Protein AF-0000000084552335 (afdb_homodimer)

Foldseek 3Di:
DDEWEKEFEFAADPVRWTKKFFFDQPDPPPHRAIAGFMTTDDDPDDSVRRRQVRCCQFFVWGWDPKDWQDWDWDDDPHTYIYTYIYTYTDDGGDGDNRTDDMDTHDPVCLVVGGHPDCRSVSSVSVVVVVVVVVVVVVVVVVVVVVVVVVVVVVPDPPVD/DDEWEKEFEFAADPVRWTKKFFFDQPDPPPHRAIAGFMTTDDDPDDSVRRRQVRCCQFFVWGWDPKDWQDWDFDDDPHTYIYTYIYTYTDDGGDGDNRTDDMDTHDPVCLVVGGHPDCRSVSSVSVVVVVVVVVVVVVVVVVVVVVVVVVVVVVPDPPVD

Sequence (320 aa):
METIIGCSVIIYDNDKKVLISKRSKTKSKFPLFWETVGGTLENEESPEECIRREVKEELNCSIDDLKLLKVYVINSDNRYVLIVYTGKLIGEVEANEEIEQIKWVTRSEIDKYNFMGNCKEKIIDFYNEEAEKRIEEFRDKQNIKRYKARNCRKLSPNQFMETIIGCSVIIYDNDKKVLISKRSKTKSKFPLFWETVGGTLENEESPEECIRREVKEELNCSIDDLKLLKVYVINSDNRYVLIVYTGKLIGEVEANEEIEQIKWVTRSEIDKYNFMGNCKEKIIDFYNEEAEKRIEEFRDKQNIKRYKARNCRKLSPNQF

Secondary structure (DSSP, 8-state):
-PEEEEEEEEEB-TT--EEEEEEPTT-SSSTT-EE-EEEE--TT--HHHHHHHHHHHHHS-EEEEEEEEEEEEEESSSEEEEEEEEEEEES-----TTEEEEEEE-GGGGGGS-B-TTHHHHHHHHHHHHHHHHHHHHHHHHHHHHHHHHHHHS--GGG-/-PEEEEEEEEEB-TT--EEEEEEPTT-SSSTT-EE-EEEE--TT--HHHHHHHHHHHHHS-EEEEEEEEEEEEEESSSEEEEEEEEEEEES-----TTEEEEEEE-GGGGGGS-B-TTHHHHHHHHHHHHHHHHHHHHHHHHHHHHHHHHHHHT--GGG-

Structure (mmCIF, N/CA/C/O backbone):
data_AF-0000000084552335-model_v1
#
loop_
_entity.id
_entity.type
_entity.pdbx_description
1 polymer 'NUDIX domain protein'
#
loop_
_atom_site.group_PDB
_atom_site.id
_atom_site.type_symbol
_atom_site.label_atom_id
_atom_site.label_alt_id
_atom_site.label_comp_id
_atom_site.label_asym_id
_atom_site.label_entity_id
_atom_site.label_seq_id
_atom_site.pdbx_PDB_ins_code
_atom_site.Cartn_x
_atom_site.Cartn_y
_atom_site.Cartn_z
_atom_site.occupancy
_atom_site.B_iso_or_equiv
_atom_site.auth_seq_id
_atom_site.auth_comp_id
_atom_site.auth_asym_id
_atom_site.auth_atom_id
_atom_site.pdbx_PDB_model_num
ATOM 1 N N . MET A 1 1 ? -24.328 -3.338 6.062 1 60.47 1 MET A N 1
ATOM 2 C CA . MET A 1 1 ? -23.453 -2.354 6.691 1 60.47 1 MET A CA 1
ATOM 3 C C . MET A 1 1 ? -22.594 -1.638 5.648 1 60.47 1 MET A C 1
ATOM 5 O O . MET A 1 1 ? -22.172 -2.248 4.668 1 60.47 1 MET A O 1
ATOM 9 N N . GLU A 1 2 ? -22.734 -0.283 5.629 1 79 2 GLU A N 1
ATOM 10 C CA . GLU A 1 2 ? -22.047 0.513 4.625 1 79 2 GLU A CA 1
ATOM 11 C C . GLU A 1 2 ? -20.547 0.558 4.902 1 79 2 GLU A C 1
ATOM 13 O O . GLU A 1 2 ? -20.125 0.578 6.059 1 79 2 GLU A O 1
ATOM 18 N N . THR A 1 3 ? -19.625 0.271 3.926 1 87.75 3 THR A N 1
ATOM 19 C CA . THR A 1 3 ? -18.188 0.368 4.07 1 87.75 3 THR A CA 1
ATOM 20 C C . THR A 1 3 ? -17.688 1.744 3.639 1 87.75 3 THR A C 1
ATOM 22 O O . THR A 1 3 ? -18 2.201 2.535 1 87.75 3 THR A O 1
ATOM 25 N N . ILE A 1 4 ? -17.047 2.449 4.582 1 90.75 4 ILE A N 1
ATOM 26 C CA . ILE A 1 4 ? -16.438 3.742 4.285 1 90.75 4 ILE A CA 1
ATOM 27 C C . ILE A 1 4 ? -14.977 3.545 3.865 1 90.75 4 ILE A C 1
ATOM 29 O O . ILE A 1 4 ? -14.234 2.801 4.512 1 90.75 4 ILE A O 1
ATOM 33 N N . ILE A 1 5 ? -14.656 4.141 2.773 1 94.19 5 ILE A N 1
ATOM 34 C CA . ILE A 1 5 ? -13.281 4.098 2.297 1 94.19 5 ILE A CA 1
ATOM 35 C C . ILE A 1 5 ? -12.625 5.465 2.479 1 94.19 5 ILE A C 1
ATOM 37 O O . ILE A 1 5 ? -13.094 6.461 1.92 1 94.19 5 ILE A O 1
ATOM 41 N N . GLY A 1 6 ? -11.562 5.5 3.309 1 95.75 6 GLY A N 1
ATOM 42 C CA . GLY A 1 6 ? -10.828 6.727 3.561 1 95.75 6 GLY A CA 1
ATOM 43 C C . GLY A 1 6 ? -9.391 6.668 3.088 1 95.75 6 GLY A C 1
ATOM 44 O O . GLY A 1 6 ? -8.844 5.582 2.879 1 95.75 6 GLY A O 1
ATOM 45 N N . CYS A 1 7 ? -8.82 7.793 2.863 1 97.56 7 CYS A N 1
ATOM 46 C CA . CYS A 1 7 ? -7.402 7.945 2.547 1 97.56 7 CYS A CA 1
ATOM 47 C C . CYS A 1 7 ? -6.723 8.898 3.521 1 97.56 7 CYS A C 1
ATOM 49 O O . CYS A 1 7 ? -7.352 9.844 4.012 1 97.56 7 CYS A O 1
ATOM 51 N N . SER A 1 8 ? -5.539 8.578 3.855 1 98 8 SER A N 1
ATOM 52 C CA . SER A 1 8 ? -4.711 9.414 4.719 1 98 8 SER A CA 1
ATOM 53 C C . SER A 1 8 ? -3.27 9.461 4.23 1 98 8 SER A C 1
ATOM 55 O O . SER A 1 8 ? -2.824 8.562 3.51 1 98 8 SER A O 1
ATOM 57 N N . VAL A 1 9 ? -2.602 10.5 4.562 1 98.69 9 VAL A N 1
ATOM 58 C CA . VAL A 1 9 ? -1.209 10.609 4.141 1 98.69 9 VAL A CA 1
ATOM 59 C C . VAL A 1 9 ? -0.349 11.078 5.309 1 98.69 9 VAL A C 1
ATOM 61 O O . VAL A 1 9 ? -0.724 12.008 6.035 1 98.69 9 VAL A O 1
ATOM 64 N N . ILE A 1 10 ? 0.658 10.375 5.574 1 98.81 10 ILE A N 1
ATOM 65 C CA . ILE A 1 10 ? 1.719 10.82 6.477 1 98.81 10 ILE A CA 1
ATOM 66 C C . ILE A 1 10 ? 2.709 11.695 5.711 1 98.81 10 ILE A C 1
ATOM 68 O O . ILE A 1 10 ? 3.488 11.203 4.898 1 98.81 10 ILE A O 1
ATOM 72 N N . ILE A 1 11 ? 2.676 12.93 5.945 1 98.75 11 ILE A N 1
ATOM 73 C CA . ILE A 1 11 ? 3.574 13.891 5.316 1 98.75 11 ILE A CA 1
ATOM 74 C C . ILE A 1 11 ? 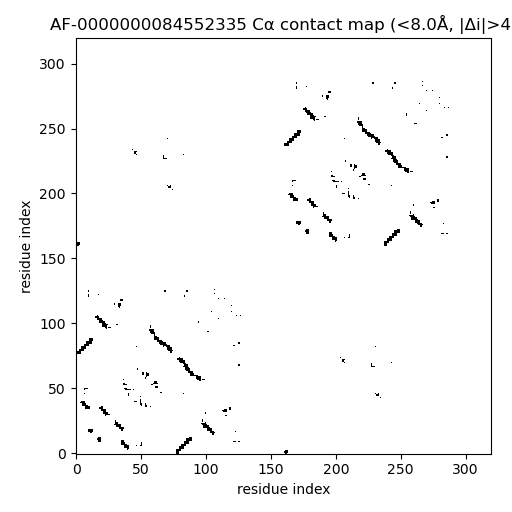4.832 14.055 6.168 1 98.75 11 ILE A C 1
ATOM 76 O O . ILE A 1 11 ? 4.742 14.344 7.367 1 98.75 11 ILE A O 1
ATOM 80 N N . TYR A 1 12 ? 5.945 13.859 5.578 1 98.38 12 TYR A N 1
ATOM 81 C CA . TYR A 1 12 ? 7.191 13.945 6.332 1 98.38 12 TYR A CA 1
ATOM 82 C C . TYR A 1 12 ? 8.195 14.852 5.629 1 98.38 12 TYR A C 1
ATOM 84 O O . TYR A 1 12 ? 8.109 15.062 4.414 1 98.38 12 TYR A O 1
ATOM 92 N N . ASP A 1 13 ? 9.078 15.422 6.398 1 97 13 ASP A N 1
ATOM 93 C CA . ASP A 1 13 ? 10.086 16.297 5.82 1 97 13 ASP A CA 1
ATOM 94 C C . ASP A 1 13 ? 11.438 15.602 5.734 1 97 13 ASP A C 1
ATOM 96 O O . ASP A 1 13 ? 11.531 14.383 5.926 1 97 13 ASP A O 1
ATOM 100 N N . ASN A 1 14 ? 12.461 16.328 5.355 1 94.06 14 ASN A N 1
ATOM 101 C CA . ASN A 1 14 ? 13.773 15.75 5.105 1 94.06 14 ASN A CA 1
ATOM 102 C C . ASN A 1 14 ? 14.398 15.195 6.383 1 94.06 14 ASN A C 1
ATOM 104 O O . ASN A 1 14 ? 15.242 14.305 6.328 1 94.06 14 ASN A O 1
ATOM 108 N N . ASP A 1 15 ? 13.992 15.703 7.555 1 95.44 15 ASP A N 1
ATOM 109 C CA . ASP A 1 15 ? 14.484 15.219 8.844 1 95.44 15 ASP A CA 1
ATOM 110 C C . ASP A 1 15 ? 13.578 14.117 9.391 1 95.44 15 ASP A C 1
ATOM 112 O O . ASP A 1 15 ? 13.711 13.727 10.555 1 95.44 15 ASP A O 1
ATOM 116 N N . LYS A 1 16 ? 12.625 13.688 8.633 1 96.69 16 LYS A N 1
ATOM 117 C CA . LYS A 1 16 ? 11.672 12.625 8.945 1 96.69 16 LYS A CA 1
ATOM 118 C C . LYS A 1 16 ? 10.703 13.062 10.047 1 96.69 16 LYS A C 1
ATOM 120 O O . LYS A 1 16 ? 10.125 12.227 10.734 1 96.69 16 LYS A O 1
ATOM 125 N N . LYS A 1 17 ? 10.609 14.352 10.258 1 98.38 17 LYS A N 1
ATOM 126 C CA . LYS A 1 17 ? 9.508 14.836 11.086 1 98.38 17 LYS A CA 1
ATOM 127 C C . LYS A 1 17 ? 8.172 14.695 10.352 1 98.38 17 LYS A C 1
ATOM 129 O O . LYS A 1 17 ? 8.102 14.859 9.133 1 98.38 17 LYS A O 1
ATOM 134 N N . VAL A 1 18 ? 7.16 14.453 11.094 1 98.75 18 VAL A N 1
ATOM 135 C CA . VAL A 1 18 ? 5.84 14.219 10.516 1 98.75 18 VAL A CA 1
ATOM 136 C C . VAL A 1 18 ? 4.945 15.43 10.773 1 98.75 18 VAL A C 1
ATOM 138 O O . VAL A 1 18 ? 4.949 15.984 11.875 1 98.75 18 VAL A O 1
ATOM 141 N N . LEU A 1 19 ? 4.215 15.82 9.742 1 98.69 19 LEU A N 1
ATOM 142 C CA . LEU A 1 19 ? 3.262 16.906 9.875 1 98.69 19 LEU A CA 1
ATOM 143 C C . LEU A 1 19 ? 1.965 16.422 10.516 1 98.69 19 LEU A C 1
ATOM 145 O O . LEU A 1 19 ? 1.341 15.484 10.023 1 98.69 19 LEU A O 1
ATOM 149 N N . ILE A 1 20 ? 1.577 17.031 11.617 1 98.62 20 ILE A N 1
ATOM 150 C CA . ILE A 1 20 ? 0.283 16.766 12.227 1 98.62 20 ILE A CA 1
ATOM 151 C C . ILE A 1 20 ? -0.551 18.031 12.273 1 98.62 20 ILE A C 1
ATOM 153 O O . ILE A 1 20 ? -0.004 19.141 12.289 1 98.62 20 ILE A O 1
ATOM 157 N N . SER A 1 21 ? -1.83 17.859 12.211 1 98.44 21 SER A N 1
ATOM 158 C CA . SER A 1 21 ? -2.752 19 12.242 1 98.44 21 SER A CA 1
ATOM 159 C C . SER A 1 21 ? -3.764 18.859 13.375 1 98.44 21 SER A C 1
ATOM 161 O O . SER A 1 21 ? -4.227 17.75 13.664 1 98.44 21 SER A O 1
ATOM 163 N N . LYS A 1 22 ? -4.035 19.938 13.992 1 98.38 22 LYS A N 1
ATOM 164 C CA . LYS A 1 22 ? -5.055 19.984 15.039 1 98.38 22 LYS A CA 1
ATOM 165 C C . LYS A 1 22 ? -6.418 20.359 14.461 1 98.38 22 LYS A C 1
ATOM 167 O O . LYS A 1 22 ? -6.559 21.359 13.773 1 98.38 22 LYS A O 1
ATOM 172 N N . ARG A 1 23 ? -7.406 19.516 14.742 1 97.88 23 ARG A N 1
ATOM 173 C CA . ARG A 1 23 ? -8.758 19.75 14.25 1 97.88 23 ARG A CA 1
ATOM 174 C C . ARG A 1 23 ? -9.328 21.047 14.82 1 97.88 23 ARG A C 1
ATOM 176 O O . ARG A 1 23 ? -9.133 21.344 16 1 97.88 23 ARG A O 1
ATOM 183 N N . SER A 1 24 ? -10.094 21.703 14.008 1 97.12 24 SER A N 1
ATOM 184 C CA . SER A 1 24 ? -10.711 22.953 14.43 1 97.12 24 SER A CA 1
ATOM 185 C C . SER A 1 24 ? -11.695 22.734 15.57 1 97.12 24 SER A C 1
ATOM 187 O O . SER A 1 24 ? -12.344 21.688 15.641 1 97.12 24 SER A O 1
ATOM 189 N N . LYS A 1 25 ? -11.883 23.75 16.391 1 95.31 25 LYS A N 1
ATOM 190 C CA . LYS A 1 25 ? -12.812 23.703 17.516 1 95.31 25 LYS A CA 1
ATOM 191 C C . LYS A 1 25 ? -14.25 23.578 17.047 1 95.31 25 LYS A C 1
ATOM 193 O O . LYS A 1 25 ? -15.133 23.172 17.812 1 95.31 25 LYS A O 1
ATOM 198 N N . THR A 1 26 ? -14.477 23.906 15.828 1 94.19 26 THR A N 1
ATOM 199 C CA . THR A 1 26 ? -15.836 23.922 15.289 1 94.19 26 THR A CA 1
ATOM 200 C C . THR A 1 26 ? -16.234 22.562 14.758 1 94.19 26 THR A C 1
ATOM 202 O O . THR A 1 26 ? -17.391 22.344 14.406 1 94.19 26 THR A O 1
ATOM 205 N N . LYS A 1 27 ? -15.328 21.609 14.672 1 93.5 27 LYS A N 1
ATOM 206 C CA . LYS A 1 27 ? -15.641 20.266 14.195 1 93.5 27 LYS A CA 1
ATOM 207 C C . LYS A 1 27 ? -16.594 19.562 15.148 1 93.5 27 LYS A C 1
ATOM 209 O O . LYS A 1 27 ? -16.469 19.672 16.359 1 93.5 27 LYS A O 1
ATOM 214 N N . SER A 1 28 ? -17.469 18.812 14.586 1 91.81 28 SER A N 1
ATOM 215 C CA . SER A 1 28 ? -18.453 18.109 15.391 1 91.81 28 SER A CA 1
ATOM 216 C C . SER A 1 28 ? -17.844 16.891 16.078 1 91.81 28 SER A C 1
ATOM 218 O O . SER A 1 28 ? -18.203 16.562 17.203 1 91.81 28 SER A O 1
ATOM 220 N N . LYS A 1 29 ? -16.953 16.328 15.367 1 90.12 29 LYS A N 1
ATOM 221 C CA . LYS A 1 29 ? -16.328 15.117 15.914 1 90.12 29 LYS A CA 1
ATOM 222 C C . LYS A 1 29 ? -14.883 15.367 16.312 1 90.12 29 LYS A C 1
ATOM 224 O O . LYS A 1 29 ? -14.086 15.852 15.492 1 90.12 29 LYS A O 1
ATOM 229 N N . PHE A 1 30 ? -14.539 15.102 17.531 1 94.38 30 PHE A N 1
ATOM 230 C CA . PHE A 1 30 ? -13.195 15.133 18.094 1 94.38 30 PHE A CA 1
ATOM 231 C C . PHE A 1 30 ? -12.547 16.5 17.875 1 94.38 30 PHE A C 1
ATOM 233 O O . PHE A 1 30 ? -11.438 16.594 17.344 1 94.38 30 PHE A O 1
ATOM 240 N N . PRO A 1 31 ? -13.18 17.547 18.344 1 95.94 31 PRO A N 1
ATOM 241 C CA . PRO A 1 31 ? -12.547 18.875 18.234 1 95.94 31 PRO A CA 1
ATOM 242 C C . PRO A 1 31 ? -11.227 18.953 19 1 95.94 31 PRO A C 1
ATOM 244 O O . PRO A 1 31 ? -11.102 18.375 20.094 1 95.94 31 PRO A O 1
ATOM 247 N N . LEU A 1 32 ? -10.258 19.547 18.359 1 97.56 32 LEU A N 1
ATOM 248 C CA . LEU A 1 32 ? -8.977 19.891 18.969 1 97.56 32 LEU A CA 1
ATOM 249 C C . LEU A 1 32 ? -8.094 18.656 19.141 1 97.56 32 LEU A C 1
ATOM 251 O O . LEU A 1 32 ? -7.051 18.719 19.781 1 97.56 32 LEU A O 1
ATOM 255 N N . PHE A 1 33 ? -8.477 17.562 18.625 1 98.19 33 PHE A N 1
ATOM 256 C CA . PHE A 1 33 ? -7.594 16.391 18.531 1 98.19 33 PHE A CA 1
ATOM 257 C C . PHE A 1 33 ? -6.656 16.531 17.328 1 98.19 33 PHE A C 1
ATOM 259 O O . PHE A 1 33 ? -6.961 17.25 16.375 1 98.19 33 PHE A O 1
ATOM 266 N N . TRP A 1 34 ? -5.547 15.844 17.438 1 98.5 34 TRP A N 1
ATOM 267 C CA . TRP A 1 34 ? -4.57 15.883 16.344 1 98.5 34 TRP A CA 1
ATOM 268 C C . TRP A 1 34 ? -4.801 14.734 15.367 1 98.5 34 TRP A C 1
ATOM 270 O O . TRP A 1 34 ? -5.293 13.672 15.758 1 98.5 34 TRP A O 1
ATOM 280 N N . GLU A 1 35 ? -4.469 14.977 14.117 1 98.25 35 GLU A N 1
ATOM 281 C CA . GLU A 1 35 ? -4.609 13.969 13.07 1 98.25 35 GLU A CA 1
ATOM 282 C C . GLU A 1 35 ? -3.631 14.227 11.93 1 98.25 35 GLU A C 1
ATOM 284 O O . GLU A 1 35 ? -2.828 15.164 11.992 1 98.25 35 GLU A O 1
ATOM 289 N N . THR A 1 36 ? -3.602 13.297 11.031 1 98.19 36 THR A N 1
ATOM 290 C CA . THR A 1 36 ? -2.92 13.516 9.758 1 98.19 36 THR A CA 1
ATOM 291 C C . THR A 1 36 ? -3.91 13.93 8.68 1 98.19 36 THR A C 1
ATOM 293 O O . THR A 1 36 ? -5.125 13.836 8.867 1 98.19 36 THR A O 1
ATOM 296 N N . VAL A 1 37 ? -3.375 14.391 7.605 1 97.75 37 VAL A N 1
ATOM 297 C CA . VAL A 1 37 ? -4.223 14.883 6.523 1 97.75 37 VAL A CA 1
ATOM 298 C C . VAL A 1 37 ? -4.895 13.703 5.824 1 97.75 37 VAL A C 1
ATOM 300 O O . VAL A 1 37 ? -4.266 12.664 5.594 1 97.75 37 VAL A O 1
ATOM 303 N N . GLY A 1 38 ? -6.121 13.836 5.48 1 97.25 38 GLY A N 1
ATOM 304 C CA . GLY A 1 38 ? -6.859 12.789 4.797 1 97.25 38 GLY A CA 1
ATOM 305 C C . GLY A 1 38 ? -8.352 13.055 4.723 1 97.25 38 GLY A C 1
ATOM 306 O O . GLY A 1 38 ? -8.805 14.156 5.043 1 97.25 38 GLY A O 1
ATOM 307 N N . GLY A 1 39 ? -9.109 12.109 4.242 1 96.38 39 GLY A N 1
ATOM 308 C CA . GLY A 1 39 ? -10.555 12.203 4.109 1 96.38 39 GLY A CA 1
ATOM 309 C C . GLY A 1 39 ? -11.172 10.992 3.434 1 96.38 39 GLY A C 1
ATOM 310 O O . GLY A 1 39 ? -10.5 9.977 3.232 1 96.38 39 GLY A O 1
ATOM 311 N N . THR A 1 40 ? -12.398 11.148 3.158 1 95.5 40 THR A N 1
ATOM 312 C CA . THR A 1 40 ? -13.148 10.062 2.533 1 95.5 40 THR A CA 1
ATOM 313 C C . THR A 1 40 ? -13.062 10.148 1.013 1 95.5 40 THR A C 1
ATOM 315 O O . THR A 1 40 ? -13.047 11.242 0.447 1 95.5 40 THR A O 1
ATOM 318 N N . LEU A 1 41 ? -12.945 8.93 0.394 1 94.62 41 LEU A N 1
ATOM 319 C CA . LEU A 1 41 ? -12.953 8.883 -1.064 1 94.62 41 LEU A CA 1
ATOM 320 C C . LEU A 1 41 ? -14.258 9.43 -1.619 1 94.62 41 LEU A C 1
ATOM 322 O O . LEU A 1 41 ? -15.336 9.117 -1.104 1 94.62 41 LEU A O 1
ATOM 326 N N . GLU A 1 42 ? -14.172 10.211 -2.656 1 91.12 42 GLU A N 1
ATOM 327 C CA . GLU A 1 42 ? -15.336 10.781 -3.324 1 91.12 42 GLU A CA 1
ATOM 328 C C . GLU A 1 42 ? -15.344 10.445 -4.812 1 91.12 42 GLU A C 1
ATOM 330 O O . GLU A 1 42 ? -14.281 10.289 -5.422 1 91.12 42 GLU A O 1
ATOM 335 N N . ASN A 1 43 ? -16.516 10.297 -5.242 1 85.69 43 ASN A N 1
ATOM 336 C CA . ASN A 1 43 ? -16.703 10.094 -6.676 1 85.69 43 ASN A CA 1
ATOM 337 C C . ASN A 1 43 ? -15.938 8.867 -7.172 1 85.69 43 ASN A C 1
ATOM 339 O O . ASN A 1 43 ? -15.945 7.82 -6.52 1 85.69 43 ASN A O 1
ATOM 343 N N . GLU A 1 44 ? -15.219 8.8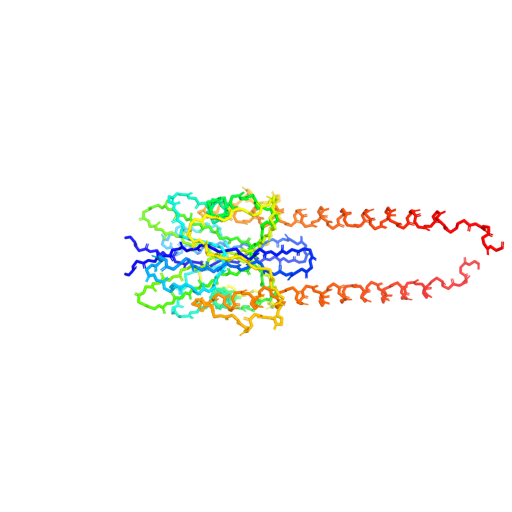12 -8.344 1 88 44 GLU A N 1
ATOM 344 C CA . GLU A 1 44 ? -14.461 7.715 -8.93 1 88 44 GLU A CA 1
ATOM 345 C C . GLU A 1 44 ? -12.953 7.984 -8.867 1 88 44 GLU A C 1
ATOM 347 O O . GLU A 1 44 ? -12.211 7.555 -9.75 1 88 44 GLU A O 1
ATOM 352 N N . GLU A 1 45 ? -12.602 8.672 -7.77 1 93.31 45 GLU A N 1
ATOM 353 C CA . GLU A 1 45 ? -11.18 9 -7.668 1 93.31 45 GLU A CA 1
ATOM 354 C C . GLU A 1 45 ? -10.375 7.816 -7.137 1 93.31 45 GLU A C 1
ATOM 356 O O . GLU A 1 45 ? -10.906 6.977 -6.41 1 93.31 45 GLU A O 1
ATOM 361 N N . SER A 1 46 ? -9.148 7.746 -7.551 1 94.5 46 SER A N 1
ATOM 362 C CA . SER A 1 46 ? -8.203 6.832 -6.93 1 94.5 46 SER A CA 1
ATOM 363 C C . SER A 1 46 ? -7.777 7.324 -5.551 1 94.5 46 SER A C 1
ATOM 365 O O . SER A 1 46 ? -7.984 8.492 -5.215 1 94.5 46 SER A O 1
ATOM 367 N N . PRO A 1 47 ? -7.273 6.441 -4.73 1 96.69 47 PRO A N 1
ATOM 368 C CA . PRO A 1 47 ? -6.758 6.887 -3.434 1 96.69 47 PRO A CA 1
ATOM 369 C C . PRO A 1 47 ? -5.746 8.023 -3.561 1 96.69 47 PRO A C 1
ATOM 371 O O . PRO A 1 47 ? -5.762 8.961 -2.76 1 96.69 47 PRO A O 1
ATOM 374 N N . GLU A 1 48 ? -4.902 7.945 -4.566 1 97.31 48 GLU A N 1
ATOM 375 C CA . GLU A 1 48 ? -3.9 8.984 -4.781 1 97.31 48 GLU A CA 1
ATOM 376 C C . GLU A 1 48 ? -4.555 10.32 -5.121 1 97.31 48 GLU A C 1
ATOM 378 O O . GLU A 1 48 ? -4.141 11.367 -4.621 1 97.31 48 GLU A O 1
ATOM 383 N N . GLU A 1 49 ? -5.508 10.281 -5.961 1 97.19 49 GLU A N 1
ATOM 384 C CA . GLU A 1 49 ? -6.238 11.492 -6.32 1 97.19 49 GLU A CA 1
ATOM 385 C C . GLU A 1 49 ? -6.926 12.102 -5.105 1 97.19 49 GLU A C 1
ATOM 387 O O . GLU A 1 49 ? -6.953 13.328 -4.945 1 97.19 49 GLU A O 1
ATOM 392 N N . CYS A 1 50 ? -7.488 11.242 -4.293 1 97.75 50 CYS A N 1
ATOM 393 C CA . CYS A 1 50 ? -8.133 11.68 -3.061 1 97.75 50 CYS A CA 1
ATOM 394 C C . CYS A 1 50 ? -7.145 12.422 -2.166 1 97.75 50 CYS A C 1
ATOM 396 O O . CYS A 1 50 ? -7.445 13.516 -1.678 1 97.75 50 CYS A O 1
ATOM 398 N N . ILE A 1 51 ? -5.984 11.883 -2.018 1 98.19 51 ILE A N 1
ATOM 399 C CA . ILE A 1 51 ? -4.961 12.477 -1.166 1 98.19 51 ILE A CA 1
ATOM 400 C C . ILE A 1 51 ? -4.551 13.836 -1.725 1 98.19 51 ILE A C 1
ATOM 402 O O . ILE A 1 51 ? -4.457 14.82 -0.982 1 98.19 51 ILE A O 1
ATOM 406 N N . ARG A 1 52 ? -4.305 13.852 -3.008 1 98.25 52 ARG A N 1
ATOM 407 C CA . ARG A 1 52 ? -3.906 15.109 -3.633 1 98.25 52 ARG A CA 1
ATOM 408 C C . ARG A 1 52 ? -4.98 16.172 -3.451 1 98.25 52 ARG A C 1
ATOM 410 O O . ARG A 1 52 ? -4.672 17.344 -3.199 1 98.25 52 ARG A O 1
ATOM 417 N N . ARG A 1 53 ? -6.191 15.789 -3.578 1 98.06 53 ARG A N 1
ATOM 418 C CA . ARG A 1 53 ? -7.297 16.719 -3.375 1 98.06 53 ARG A CA 1
ATOM 419 C C . ARG A 1 53 ? -7.348 17.203 -1.931 1 98.06 53 ARG A C 1
ATOM 421 O O . ARG A 1 53 ? -7.449 18.406 -1.677 1 98.06 53 ARG A O 1
ATOM 428 N N . GLU A 1 54 ? -7.277 16.281 -1.001 1 98.19 54 GLU A N 1
ATOM 429 C CA . GLU A 1 54 ? -7.371 16.625 0.417 1 98.19 54 GLU A CA 1
ATOM 430 C C . GLU A 1 54 ? -6.215 17.516 0.852 1 98.19 54 GLU A C 1
ATOM 432 O O . GLU A 1 54 ? -6.395 18.422 1.672 1 98.19 54 GLU A O 1
ATOM 437 N N . VAL A 1 55 ? -5.055 17.297 0.356 1 98.44 55 VAL A N 1
ATOM 438 C CA . VAL A 1 55 ? -3.893 18.125 0.681 1 98.44 55 VAL A CA 1
ATOM 439 C C . VAL A 1 55 ? -4.086 19.531 0.138 1 98.44 55 VAL A C 1
ATOM 441 O O . VAL A 1 55 ? -3.781 20.516 0.82 1 98.44 55 VAL A O 1
ATOM 444 N N . LYS A 1 56 ? -4.551 19.562 -1.077 1 98.25 56 LYS A N 1
ATOM 445 C CA . LYS A 1 56 ? -4.84 20.875 -1.659 1 98.25 56 LYS A CA 1
ATOM 446 C C . LYS A 1 56 ? -5.914 21.609 -0.858 1 98.25 56 LYS A C 1
ATOM 448 O O . LYS A 1 56 ? -5.766 22.781 -0.542 1 98.25 56 LYS A O 1
ATOM 453 N N . GLU A 1 57 ? -6.945 20.953 -0.532 1 97.94 57 GLU A N 1
ATOM 454 C CA . GLU A 1 57 ? -8.07 21.562 0.171 1 97.94 57 GLU A CA 1
ATOM 455 C C . GLU A 1 57 ? -7.676 21.984 1.58 1 97.94 57 GLU A C 1
ATOM 457 O O . GLU A 1 57 ? -7.992 23.094 2.006 1 97.94 57 GLU A O 1
ATOM 462 N N . GLU A 1 58 ? -7 21.141 2.303 1 98.06 58 GLU A N 1
ATOM 463 C CA . GLU A 1 58 ? -6.75 21.375 3.723 1 98.06 58 GLU A CA 1
ATOM 464 C C . GLU A 1 58 ? -5.504 22.219 3.932 1 98.06 58 GLU A C 1
ATOM 466 O O . GLU A 1 58 ? -5.422 23 4.891 1 98.06 58 GLU A O 1
ATOM 471 N N . LEU A 1 59 ? -4.492 22.109 3.039 1 98.25 59 LEU A N 1
ATOM 472 C CA . LEU A 1 59 ? -3.193 22.734 3.279 1 98.25 59 LEU A CA 1
ATOM 473 C C . LEU A 1 59 ? -2.844 23.703 2.16 1 98.25 59 LEU A C 1
ATOM 475 O O . LEU A 1 59 ? -1.867 24.453 2.264 1 98.25 59 LEU A O 1
ATOM 479 N N . ASN A 1 60 ? -3.533 23.672 1.092 1 98 60 ASN A N 1
ATOM 480 C CA . ASN A 1 60 ? -3.24 24.484 -0.081 1 98 60 ASN A CA 1
ATOM 481 C C . ASN A 1 60 ? -1.843 24.203 -0.625 1 98 60 ASN A C 1
ATOM 483 O O . ASN A 1 60 ? -1.099 25.125 -0.95 1 98 60 ASN A O 1
ATOM 487 N N . CYS A 1 61 ? -1.47 22.969 -0.656 1 98.06 61 CYS A N 1
ATOM 488 C CA . CYS A 1 61 ? -0.183 22.484 -1.152 1 98.06 61 CYS A CA 1
ATOM 489 C C . CYS A 1 61 ? -0.367 21.344 -2.146 1 98.06 61 CYS A C 1
ATOM 491 O O . CYS A 1 61 ? -1.459 20.797 -2.26 1 98.06 61 CYS A O 1
ATOM 493 N N . SER A 1 62 ? 0.706 21.156 -2.885 1 97.88 62 SER A N 1
ATOM 494 C CA . SER A 1 62 ? 0.814 19.922 -3.652 1 97.88 62 SER A CA 1
ATOM 495 C C . SER A 1 62 ? 1.65 18.875 -2.912 1 97.88 62 SER A C 1
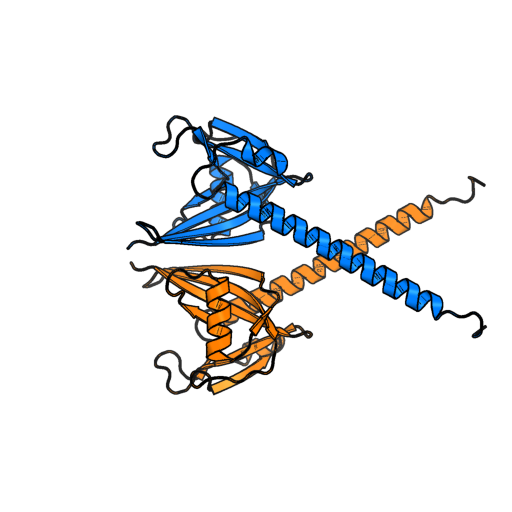ATOM 497 O O . SER A 1 62 ? 2.357 19.203 -1.957 1 97.88 62 SER A O 1
ATOM 499 N N . ILE A 1 63 ? 1.474 17.641 -3.324 1 97.75 63 ILE A N 1
ATOM 500 C CA . ILE A 1 63 ? 2.197 16.562 -2.656 1 97.75 63 ILE A CA 1
ATOM 501 C C . ILE A 1 63 ? 2.904 15.695 -3.695 1 97.75 63 ILE A C 1
ATOM 503 O O . ILE A 1 63 ? 2.35 15.414 -4.762 1 97.75 63 ILE A O 1
ATOM 507 N N . ASP A 1 64 ? 4.16 15.32 -3.391 1 95.56 64 ASP A N 1
ATOM 508 C CA . ASP A 1 64 ? 4.965 14.461 -4.246 1 95.56 64 ASP A CA 1
ATOM 509 C C . ASP A 1 64 ? 5.457 13.234 -3.479 1 95.56 64 ASP A C 1
ATOM 511 O O . ASP A 1 64 ? 5.168 13.078 -2.289 1 95.56 64 ASP A O 1
ATOM 515 N N . ASP A 1 65 ? 6.055 12.258 -4.242 1 94.12 65 ASP A N 1
ATOM 516 C CA . ASP A 1 65 ? 6.668 11.062 -3.668 1 94.12 65 ASP A CA 1
ATOM 517 C C . ASP A 1 65 ? 5.645 10.25 -2.881 1 94.12 65 ASP A C 1
ATOM 519 O O . ASP A 1 65 ? 5.906 9.844 -1.748 1 94.12 65 ASP A O 1
ATOM 523 N N . LEU A 1 66 ? 4.469 10.141 -3.451 1 96.5 66 LEU A N 1
ATOM 524 C CA . LEU A 1 66 ? 3.426 9.352 -2.803 1 96.5 66 LEU A CA 1
ATOM 525 C C . LEU A 1 66 ? 3.773 7.871 -2.824 1 96.5 66 LEU A C 1
ATOM 527 O O . LEU A 1 66 ? 4.059 7.309 -3.885 1 96.5 66 LEU A O 1
ATOM 531 N N . LYS A 1 67 ? 3.768 7.285 -1.635 1 96.12 67 LYS A N 1
ATOM 532 C CA . LYS A 1 67 ? 4.012 5.852 -1.515 1 96.12 67 LYS A CA 1
ATOM 533 C C . LYS A 1 67 ? 2.996 5.195 -0.586 1 96.12 67 LYS A C 1
ATOM 535 O O . LYS A 1 67 ? 2.686 5.727 0.481 1 96.12 67 LYS A O 1
ATOM 540 N N . LEU A 1 68 ? 2.5 4.109 -1.023 1 97.5 68 LEU A N 1
ATOM 541 C CA . LEU A 1 68 ? 1.553 3.359 -0.207 1 97.5 68 LEU A CA 1
ATOM 542 C C . LEU A 1 68 ? 2.242 2.754 1.011 1 97.5 68 LEU A C 1
ATOM 544 O O . LEU A 1 68 ? 3.295 2.121 0.884 1 97.5 68 LEU A O 1
ATOM 548 N N . LEU A 1 69 ? 1.673 2.992 2.184 1 97.38 69 LEU A N 1
ATOM 549 C CA . LEU A 1 69 ? 2.291 2.547 3.428 1 97.38 69 LEU A CA 1
ATOM 550 C C . LEU A 1 69 ? 1.569 1.325 3.984 1 97.38 69 LEU A C 1
ATOM 552 O O . LEU A 1 69 ? 2.197 0.302 4.266 1 97.38 69 LEU A O 1
ATOM 556 N N . LYS A 1 70 ? 0.292 1.478 4.129 1 97 70 LYS A N 1
ATOM 557 C CA . LYS A 1 70 ? -0.474 0.461 4.848 1 97 70 LYS A CA 1
ATOM 558 C C . LYS A 1 70 ? -1.97 0.609 4.578 1 97 70 LYS A C 1
ATOM 560 O O . LYS A 1 70 ? -2.443 1.701 4.258 1 97 70 LYS A O 1
ATOM 565 N N . VAL A 1 71 ? -2.689 -0.483 4.645 1 97.44 71 VAL A N 1
ATOM 566 C CA . VAL A 1 71 ? -4.148 -0.466 4.633 1 97.44 71 VAL A CA 1
ATOM 567 C C . VAL A 1 71 ? -4.684 -1.038 5.945 1 97.44 71 VAL A C 1
ATOM 569 O O . VAL A 1 71 ? -4.293 -2.133 6.355 1 97.44 71 VAL A O 1
ATOM 572 N N . TYR A 1 72 ? -5.539 -0.26 6.578 1 95 72 TYR A N 1
ATOM 573 C CA . TYR A 1 72 ? -6.234 -0.716 7.773 1 95 72 TYR A CA 1
ATOM 574 C C . TYR A 1 72 ? -7.688 -1.055 7.465 1 95 72 TYR A C 1
ATOM 576 O O . TYR A 1 72 ? -8.391 -0.274 6.82 1 95 72 TYR A O 1
ATOM 584 N N . VAL A 1 73 ? -8.078 -2.209 7.824 1 93 73 VAL A N 1
ATOM 585 C CA . VAL A 1 73 ? -9.492 -2.58 7.785 1 93 73 VAL A CA 1
ATOM 586 C C . VAL A 1 73 ? -10.039 -2.684 9.203 1 93 73 VAL A C 1
ATOM 588 O O . VAL A 1 73 ? -9.641 -3.568 9.969 1 93 73 VAL A O 1
ATOM 591 N N . ILE A 1 74 ? -10.93 -1.768 9.516 1 86.19 74 ILE A N 1
ATOM 592 C CA . ILE A 1 74 ? -11.445 -1.652 10.875 1 86.19 74 ILE A CA 1
ATOM 593 C C . ILE A 1 74 ? -12.938 -1.982 10.891 1 86.19 74 ILE A C 1
ATOM 595 O O . ILE A 1 74 ? -13.719 -1.365 10.164 1 86.19 74 ILE A O 1
ATOM 599 N N . ASN A 1 75 ? -13.25 -3.037 11.672 1 81.75 75 ASN A N 1
ATOM 600 C CA . ASN A 1 75 ? -14.648 -3.416 11.812 1 81.75 75 ASN A CA 1
ATOM 601 C C . ASN A 1 75 ? -15.234 -2.924 13.133 1 81.75 75 ASN A C 1
ATOM 603 O O . ASN A 1 75 ? -14.711 -3.242 14.203 1 81.75 75 ASN A O 1
ATOM 607 N N . SER A 1 76 ? -16.062 -1.991 13.156 1 76.25 76 SER A N 1
ATOM 608 C CA . SER A 1 76 ? -16.844 -1.533 14.305 1 76.25 76 SER A CA 1
ATOM 609 C C . SER A 1 76 ? -18.328 -1.446 13.969 1 76.25 76 SER A C 1
ATOM 611 O O . SER A 1 76 ? -18.922 -2.414 13.484 1 76.25 76 SER A O 1
ATOM 613 N N . ASP A 1 77 ? -18.969 -0.348 14.227 1 71.5 77 ASP A N 1
ATOM 614 C CA . ASP A 1 77 ? -20.359 -0.164 13.805 1 71.5 77 ASP A CA 1
ATOM 615 C C . ASP A 1 77 ? -20.453 -0.14 12.281 1 71.5 77 ASP A C 1
ATOM 617 O O . ASP A 1 77 ? -21.375 -0.732 11.703 1 71.5 77 ASP A O 1
ATOM 621 N N . ASN A 1 78 ? -19.5 0.475 11.789 1 77.94 78 ASN A N 1
ATOM 622 C CA . ASN A 1 78 ? -19.297 0.472 10.344 1 77.94 78 ASN A CA 1
ATOM 623 C C . ASN A 1 78 ? -17.938 -0.115 9.969 1 77.94 78 ASN A C 1
ATOM 625 O O . ASN A 1 78 ? -17.031 -0.175 10.797 1 77.94 78 ASN A O 1
ATOM 629 N N . ARG A 1 79 ? -17.922 -0.677 8.812 1 85.88 79 ARG A N 1
ATOM 630 C CA . ARG A 1 79 ? -16.625 -1.112 8.297 1 85.88 79 ARG A CA 1
ATOM 631 C C . ARG A 1 79 ? -15.883 0.048 7.652 1 85.88 79 ARG A C 1
ATOM 633 O O . ARG A 1 79 ? -16.469 0.837 6.906 1 85.88 79 ARG A O 1
ATOM 640 N N . TYR A 1 80 ? -14.609 0.193 8.062 1 89.94 80 TYR A N 1
ATOM 641 C CA . TYR A 1 80 ? -13.766 1.266 7.551 1 89.94 80 TYR A CA 1
ATOM 642 C C . TYR A 1 80 ? -12.492 0.705 6.914 1 89.94 80 TYR A C 1
ATOM 644 O O . TYR A 1 80 ? -11.789 -0.099 7.527 1 89.94 80 TYR A O 1
ATOM 652 N N . VAL A 1 81 ? -12.305 1.057 5.652 1 94.69 81 VAL A N 1
ATOM 653 C CA . VAL A 1 81 ? -11.047 0.78 4.977 1 94.69 81 VAL A CA 1
ATOM 654 C C . VAL A 1 81 ? -10.219 2.062 4.875 1 94.69 81 VAL A C 1
ATOM 656 O O . VAL A 1 81 ? -10.602 2.994 4.16 1 94.69 81 VAL A O 1
ATOM 659 N N . LEU A 1 82 ? -9.109 2.092 5.57 1 96.5 82 LEU A N 1
ATOM 660 C CA . LEU A 1 82 ? -8.25 3.268 5.555 1 96.5 82 LEU A CA 1
ATOM 661 C C . LEU A 1 82 ? -6.965 2.99 4.777 1 96.5 82 LEU A C 1
ATOM 663 O O . LEU A 1 82 ? -6.172 2.127 5.168 1 96.5 82 LEU A O 1
ATOM 667 N N . ILE A 1 83 ? -6.801 3.699 3.689 1 98 83 ILE A N 1
ATOM 668 C CA . ILE A 1 83 ? -5.625 3.584 2.834 1 98 83 ILE A CA 1
ATOM 669 C C . ILE A 1 83 ? -4.625 4.684 3.178 1 98 83 ILE A C 1
ATOM 671 O O . ILE A 1 83 ? -4.898 5.867 2.969 1 98 83 ILE A O 1
ATOM 675 N N . VAL A 1 84 ? -3.459 4.289 3.664 1 98.5 84 VAL A N 1
ATOM 676 C CA . VAL A 1 84 ? -2.506 5.254 4.207 1 98.5 84 VAL A CA 1
ATOM 677 C C . VAL A 1 84 ? -1.294 5.355 3.283 1 98.5 84 VAL A C 1
ATOM 679 O O . VAL A 1 84 ? -0.687 4.34 2.932 1 98.5 84 VAL A O 1
ATOM 682 N N . TYR A 1 85 ? -0.973 6.547 2.906 1 98.69 85 TYR A N 1
ATOM 683 C CA . TYR A 1 85 ? 0.195 6.848 2.086 1 98.69 85 TYR A CA 1
ATOM 684 C C . TYR A 1 85 ? 1.211 7.676 2.865 1 98.69 85 TYR A C 1
ATOM 686 O O . TYR A 1 85 ? 0.901 8.203 3.938 1 98.69 85 TYR A O 1
ATOM 694 N N . THR A 1 86 ? 2.402 7.75 2.369 1 98.62 86 THR A N 1
ATOM 695 C CA . THR A 1 86 ? 3.396 8.742 2.764 1 98.62 86 THR A CA 1
ATOM 696 C C . THR A 1 86 ? 3.688 9.703 1.611 1 98.62 86 THR A C 1
ATOM 698 O O . THR A 1 86 ? 3.432 9.383 0.449 1 98.62 86 THR A O 1
ATOM 701 N N . GLY A 1 87 ? 4.129 10.883 1.927 1 98.19 87 GLY A N 1
ATOM 702 C CA . GLY A 1 87 ? 4.465 11.836 0.884 1 98.19 87 GLY A CA 1
ATOM 703 C C . GLY A 1 87 ? 5.188 13.062 1.409 1 98.19 87 GLY A C 1
ATOM 704 O O . GLY A 1 87 ? 5.383 13.203 2.619 1 98.19 87 GLY A O 1
ATOM 705 N N . LYS A 1 88 ? 5.59 13.906 0.443 1 98.12 88 LYS A N 1
ATOM 706 C CA . LYS A 1 88 ? 6.285 15.156 0.751 1 98.12 88 LYS A CA 1
ATOM 707 C C . LYS A 1 88 ? 5.551 16.359 0.156 1 98.12 88 LYS A C 1
ATOM 709 O O . LYS A 1 88 ? 5.078 16.297 -0.981 1 98.12 88 LYS A O 1
ATOM 714 N N . LEU A 1 89 ? 5.562 17.391 0.906 1 97.56 89 LEU A N 1
ATOM 715 C CA . LEU A 1 89 ? 4.859 18.594 0.458 1 97.56 89 LEU A CA 1
ATOM 716 C C . LEU A 1 89 ? 5.707 19.375 -0.534 1 97.56 89 LEU A C 1
ATOM 718 O O . LEU A 1 89 ? 6.934 19.422 -0.411 1 97.56 89 LEU A O 1
ATOM 722 N N . ILE A 1 90 ? 4.996 19.922 -1.42 1 95.44 90 ILE A N 1
ATOM 723 C CA . ILE A 1 90 ? 5.57 20.938 -2.295 1 95.44 90 ILE A CA 1
ATOM 724 C C . ILE A 1 90 ? 4.898 22.281 -2.033 1 95.44 90 ILE A C 1
ATOM 726 O O . ILE A 1 90 ? 3.701 22.438 -2.283 1 95.44 90 ILE A O 1
ATOM 730 N N . GLY A 1 91 ? 5.664 23.188 -1.498 1 92 91 GLY A N 1
ATOM 731 C CA . GLY A 1 91 ? 5.117 24.5 -1.197 1 92 91 GLY A CA 1
ATOM 732 C C . GLY A 1 91 ? 5.027 24.781 0.29 1 92 91 GLY A C 1
ATOM 733 O O . GLY A 1 91 ? 5.465 23.969 1.109 1 92 91 GLY A O 1
ATOM 734 N N . GLU A 1 92 ? 4.441 25.984 0.579 1 94.56 92 GLU A N 1
ATOM 735 C CA . GLU A 1 92 ? 4.262 26.391 1.965 1 94.56 92 GLU A CA 1
ATOM 736 C C . GLU A 1 92 ? 2.836 26.125 2.439 1 94.56 92 GLU A C 1
ATOM 738 O O . GLU A 1 92 ? 1.873 26.406 1.721 1 94.56 92 GLU A O 1
ATOM 743 N N . VAL A 1 93 ? 2.738 25.656 3.631 1 96.81 93 VAL A N 1
ATOM 744 C CA . VAL A 1 93 ? 1.442 25.234 4.16 1 96.81 93 VAL A CA 1
ATOM 745 C C . VAL A 1 93 ? 0.581 26.469 4.441 1 96.81 93 VAL A C 1
ATOM 747 O O . VAL A 1 93 ? 1.025 27.406 5.105 1 96.81 93 VAL A O 1
ATOM 750 N N . GLU A 1 94 ? -0.553 26.516 3.91 1 97.12 94 GLU A N 1
ATOM 751 C CA . GLU A 1 94 ? -1.646 27.422 4.258 1 97.12 94 GLU A CA 1
ATOM 752 C C . GLU A 1 94 ? -2.908 26.641 4.621 1 97.12 94 GLU A C 1
ATOM 754 O O . GLU A 1 94 ? -3.721 26.328 3.752 1 97.12 94 GLU A O 1
ATOM 759 N N . ALA A 1 95 ? -3.111 26.453 5.871 1 97.19 95 ALA A N 1
ATOM 760 C CA . ALA A 1 95 ? -4.195 25.594 6.348 1 97.19 95 ALA A CA 1
ATOM 761 C C . ALA A 1 95 ? -5.547 26.297 6.195 1 97.19 95 ALA A C 1
ATOM 763 O O . ALA A 1 95 ? -5.645 27.516 6.344 1 97.19 95 ALA A O 1
ATOM 764 N N . ASN A 1 96 ? -6.562 25.516 5.965 1 97.19 96 ASN A N 1
ATOM 765 C CA . ASN A 1 96 ? -7.91 26.062 5.887 1 97.19 96 ASN A CA 1
ATOM 766 C C . ASN A 1 96 ? -8.594 26.078 7.25 1 97.19 96 ASN A C 1
ATOM 768 O O . ASN A 1 96 ? -7.945 25.859 8.273 1 97.19 96 ASN A O 1
ATOM 772 N N . GLU A 1 97 ? -9.859 26.328 7.262 1 96.12 97 GLU A N 1
ATOM 773 C CA . GLU A 1 97 ? -10.594 26.562 8.5 1 96.12 97 GLU A CA 1
ATOM 774 C C . GLU A 1 97 ? -10.797 25.266 9.281 1 96.12 97 GLU A C 1
ATOM 776 O O . GLU A 1 97 ? -11.156 25.297 10.461 1 96.12 97 GLU A O 1
ATOM 781 N N . GLU A 1 98 ? -10.609 24.156 8.68 1 95.94 98 GLU A N 1
ATOM 782 C CA . GLU A 1 98 ? -10.789 22.875 9.344 1 95.94 98 GLU A CA 1
ATOM 783 C C . GLU A 1 98 ? -9.633 22.578 10.297 1 95.94 98 GLU A C 1
ATOM 785 O O . GLU A 1 98 ? -9.734 21.688 11.141 1 95.94 98 GLU A O 1
ATOM 790 N N . ILE A 1 99 ? -8.578 23.359 10.117 1 97.62 99 ILE A N 1
ATOM 791 C CA . ILE A 1 99 ? -7.363 23.094 10.875 1 97.62 99 ILE A CA 1
ATOM 792 C C . ILE A 1 99 ? -7.051 24.281 11.781 1 97.62 99 ILE A C 1
ATOM 794 O O . ILE A 1 99 ? -6.969 25.422 11.32 1 97.62 99 ILE A O 1
ATOM 798 N N . GLU A 1 100 ? -6.828 23.969 13.07 1 97.38 100 GLU A N 1
ATOM 799 C CA . GLU A 1 100 ? -6.52 24.984 14.07 1 97.38 100 GLU A CA 1
ATOM 800 C C . GLU A 1 100 ? -5.023 25.297 14.102 1 97.38 100 GLU A C 1
ATOM 802 O O . GLU A 1 100 ? -4.625 26.453 14.273 1 97.38 100 GLU A O 1
ATOM 807 N N . GLN A 1 101 ? -4.238 24.297 14.031 1 97.56 101 GLN A N 1
ATOM 808 C CA . GLN A 1 101 ? -2.785 24.391 14.141 1 97.56 101 GLN A CA 1
ATOM 809 C C . GLN A 1 101 ? -2.1 23.25 13.391 1 97.56 101 GLN A C 1
ATOM 811 O O . GLN A 1 101 ? -2.666 22.172 13.25 1 97.56 101 GLN A O 1
ATOM 816 N N . ILE A 1 102 ? -0.912 23.531 12.914 1 98.06 102 ILE A N 1
ATOM 817 C CA . ILE A 1 102 ? -0.08 22.5 12.305 1 98.06 102 ILE A CA 1
ATOM 818 C C . ILE A 1 102 ? 1.259 22.422 13.031 1 98.06 102 ILE A C 1
ATOM 820 O O . ILE A 1 102 ? 1.796 23.438 13.469 1 98.06 102 ILE A O 1
ATOM 824 N N . LYS A 1 103 ? 1.835 21.234 13.125 1 98.12 103 LYS A N 1
ATOM 825 C CA . LYS A 1 103 ? 3.141 21.031 13.742 1 98.12 103 LYS A CA 1
ATOM 826 C C . LYS A 1 103 ? 3.918 19.938 13.039 1 98.12 103 LYS A C 1
ATOM 828 O O . LYS A 1 103 ? 3.328 18.969 12.539 1 98.12 103 LYS A O 1
ATOM 833 N N . TRP A 1 104 ? 5.121 20.141 13 1 98.38 104 TRP A N 1
ATOM 834 C CA . TRP A 1 104 ? 6.039 19.062 12.633 1 98.38 104 TRP A CA 1
ATOM 835 C C . TRP A 1 104 ? 6.602 18.375 13.875 1 98.38 104 TRP A C 1
ATOM 837 O O . TRP A 1 104 ? 7.199 19.031 14.734 1 98.38 104 TRP A O 1
ATOM 847 N N . VAL A 1 105 ? 6.445 17.062 13.969 1 98.38 105 VAL A N 1
ATOM 848 C CA . VAL A 1 105 ? 6.828 16.391 15.211 1 98.38 105 VAL A CA 1
ATOM 849 C C . VAL A 1 105 ? 7.746 15.211 14.898 1 98.38 105 VAL A C 1
ATOM 851 O O . VAL A 1 105 ? 7.66 14.617 13.82 1 98.38 105 VAL A O 1
ATOM 854 N N . THR A 1 106 ? 8.586 14.891 15.891 1 97.94 106 THR A N 1
ATOM 855 C CA . THR A 1 106 ? 9.453 13.719 15.805 1 97.94 106 THR A CA 1
ATOM 856 C C . THR A 1 106 ? 8.773 12.492 16.406 1 97.94 106 THR A C 1
ATOM 858 O O . THR A 1 106 ? 7.719 12.609 17.031 1 97.94 106 THR A O 1
ATOM 861 N N . ARG A 1 107 ? 9.391 11.359 16.141 1 97.31 107 ARG A N 1
ATOM 862 C CA . ARG A 1 107 ? 8.883 10.117 16.703 1 97.31 107 ARG A CA 1
ATOM 863 C C . ARG A 1 107 ? 8.75 10.211 18.219 1 97.31 107 ARG A C 1
ATOM 865 O O . ARG A 1 107 ? 7.77 9.734 18.797 1 97.31 107 ARG A O 1
ATOM 872 N N . SER A 1 108 ? 9.727 10.82 18.859 1 97.19 108 SER A N 1
ATOM 873 C CA . SER A 1 108 ? 9.766 10.875 20.312 1 97.19 108 SER A CA 1
ATOM 874 C C . SER A 1 108 ? 8.703 11.828 20.859 1 97.19 108 SER A C 1
ATOM 876 O O . SER A 1 108 ? 8.391 11.789 22.047 1 97.19 108 SER A O 1
ATOM 878 N N . GLU A 1 109 ? 8.141 12.641 20.078 1 97.94 109 GLU A N 1
ATOM 879 C CA . GLU A 1 109 ? 7.211 13.68 20.531 1 97.94 109 GLU A CA 1
ATOM 880 C C . GLU A 1 109 ? 5.762 13.227 20.359 1 97.94 109 GLU A C 1
ATOM 882 O O . GLU A 1 109 ? 4.852 13.844 20.922 1 97.94 109 GLU A O 1
ATOM 887 N N . ILE A 1 110 ? 5.52 12.18 19.688 1 97.12 110 ILE A N 1
ATOM 888 C CA . ILE A 1 110 ? 4.18 11.797 19.25 1 97.12 110 ILE A CA 1
ATOM 889 C C . ILE A 1 110 ? 3.281 11.586 20.469 1 97.12 110 ILE A C 1
ATOM 891 O O . ILE A 1 110 ? 2.088 11.891 20.438 1 97.12 110 ILE A O 1
ATOM 895 N N . ASP A 1 111 ? 3.812 11.148 21.547 1 96.56 111 ASP A N 1
ATOM 896 C CA . ASP A 1 111 ? 3.035 10.797 22.734 1 96.56 111 ASP A CA 1
ATOM 897 C C . ASP A 1 111 ? 2.559 12.047 23.469 1 96.56 111 ASP A C 1
ATOM 899 O O . ASP A 1 111 ? 1.695 11.969 24.344 1 96.56 111 ASP A O 1
ATOM 903 N N . LYS A 1 112 ? 3.059 13.18 23.125 1 97.44 112 LYS A N 1
ATOM 904 C CA . LYS A 1 112 ? 2.699 14.438 23.766 1 97.44 112 LYS A CA 1
ATOM 905 C C . LYS A 1 112 ? 1.371 14.969 23.234 1 97.44 112 LYS A C 1
ATOM 907 O O . LYS A 1 112 ? 0.823 15.938 23.766 1 97.44 112 LYS A O 1
ATOM 912 N N . TYR A 1 113 ? 0.862 14.328 22.203 1 98 113 TYR A N 1
ATOM 913 C CA . TYR A 1 113 ? -0.322 14.852 21.531 1 98 113 TYR A CA 1
ATOM 914 C C . TYR A 1 113 ? -1.482 13.867 21.625 1 98 113 TYR A C 1
ATOM 916 O O . TYR A 1 113 ? -1.278 12.656 21.609 1 98 113 TYR A O 1
ATOM 924 N N . ASN A 1 114 ? -2.66 14.391 21.734 1 97.44 114 ASN A N 1
ATOM 925 C CA . ASN A 1 114 ? -3.869 13.578 21.75 1 97.44 114 ASN A CA 1
ATOM 926 C C . ASN A 1 114 ? -4.41 13.352 20.344 1 97.44 114 ASN A C 1
ATOM 928 O O . ASN A 1 114 ? -5.066 14.227 19.781 1 97.44 114 ASN A O 1
ATOM 932 N N . PHE A 1 115 ? -4.293 12.117 19.828 1 97.88 115 PHE A N 1
ATOM 933 C CA . PHE A 1 115 ? -4.668 11.812 18.453 1 97.88 115 PHE A CA 1
ATOM 934 C C . PHE A 1 115 ? -6.066 11.203 18.391 1 97.88 115 PHE A C 1
ATOM 936 O O . PHE A 1 115 ? -6.477 10.492 19.312 1 97.88 115 PHE A O 1
ATOM 943 N N . MET A 1 116 ? -6.707 11.477 17.328 1 93.44 116 MET A N 1
ATOM 944 C CA . MET A 1 116 ? -7.996 10.836 17.094 1 93.44 116 MET A CA 1
ATOM 945 C C . MET A 1 116 ? -7.809 9.445 16.5 1 93.44 116 MET A C 1
ATOM 947 O O . MET A 1 116 ? -6.91 9.227 15.688 1 93.44 116 MET A O 1
ATOM 951 N N . GLY A 1 117 ? -8.664 8.508 16.984 1 89.88 117 GLY A N 1
ATOM 952 C CA . GLY A 1 117 ? -8.734 7.199 16.359 1 89.88 117 GLY A CA 1
ATOM 953 C C . GLY A 1 117 ? -7.395 6.484 16.312 1 89.88 117 GLY A C 1
ATOM 954 O O . GLY A 1 117 ? -6.723 6.359 17.328 1 89.88 117 GLY A O 1
ATOM 955 N N . ASN A 1 118 ? -7.027 6.055 15.047 1 91.56 118 ASN A N 1
ATOM 956 C CA . ASN A 1 118 ? -5.812 5.266 14.883 1 91.56 118 ASN A CA 1
ATOM 957 C C . ASN A 1 118 ? -4.672 6.102 14.305 1 91.56 118 ASN A C 1
ATOM 959 O O . ASN A 1 118 ? -3.717 5.559 13.75 1 91.56 118 ASN A O 1
ATOM 963 N N . CYS A 1 119 ? -4.727 7.336 14.484 1 96.31 119 CYS A N 1
ATOM 964 C CA . CYS A 1 119 ? -3.746 8.242 13.898 1 96.31 119 CYS A CA 1
ATOM 965 C C . CYS A 1 119 ? -2.352 7.98 14.453 1 96.31 119 CYS A C 1
ATOM 967 O O . CYS A 1 119 ? -1.379 7.914 13.703 1 96.31 119 CYS A O 1
ATOM 969 N N . LYS A 1 120 ? -2.322 7.844 15.758 1 96.5 120 LYS A N 1
ATOM 970 C CA . LYS A 1 120 ? -1.024 7.578 16.375 1 96.5 120 LYS A CA 1
ATOM 971 C C . LYS A 1 120 ? -0.406 6.297 15.812 1 96.5 120 LYS A C 1
ATOM 973 O O . LYS A 1 120 ? 0.79 6.258 15.516 1 96.5 120 LYS A O 1
ATOM 978 N N . GLU A 1 121 ? -1.186 5.34 15.695 1 96.06 121 GLU A N 1
ATOM 979 C CA . GLU A 1 121 ? -0.725 4.055 15.18 1 96.06 121 GLU A CA 1
ATOM 980 C C . GLU A 1 121 ? -0.153 4.191 13.773 1 96.06 121 GLU A C 1
ATOM 982 O O . GLU A 1 121 ? 0.875 3.594 13.453 1 96.06 121 GLU A O 1
ATOM 987 N N . LYS A 1 122 ? -0.824 4.949 12.93 1 96.94 122 LYS A N 1
ATOM 988 C CA . LYS A 1 122 ? -0.349 5.168 11.562 1 96.94 122 LYS A CA 1
ATOM 989 C C . LYS A 1 122 ? 1.029 5.82 11.562 1 96.94 122 LYS A C 1
ATOM 991 O O . LYS A 1 122 ? 1.89 5.465 10.758 1 96.94 122 LYS A O 1
ATOM 996 N N . ILE A 1 123 ? 1.185 6.75 12.422 1 98.38 123 ILE A N 1
ATOM 997 C CA . ILE A 1 123 ? 2.449 7.473 12.492 1 98.38 123 ILE A CA 1
ATOM 998 C C . ILE A 1 123 ? 3.555 6.531 12.977 1 98.38 123 ILE A C 1
ATOM 1000 O O . ILE A 1 123 ? 4.664 6.547 12.438 1 98.38 123 ILE A O 1
ATOM 1004 N N . ILE A 1 124 ? 3.227 5.758 13.945 1 97.56 124 ILE A N 1
ATOM 1005 C CA . ILE A 1 124 ? 4.184 4.789 14.469 1 97.56 124 ILE A CA 1
ATOM 1006 C C . ILE A 1 124 ? 4.582 3.812 13.367 1 97.56 124 ILE A C 1
ATOM 1008 O O . ILE A 1 124 ? 5.758 3.469 13.227 1 97.56 124 ILE A O 1
ATOM 1012 N N . ASP A 1 125 ? 3.602 3.367 12.625 1 97.19 125 ASP A N 1
ATOM 1013 C CA . ASP A 1 125 ? 3.885 2.465 11.516 1 97.19 125 ASP A CA 1
ATOM 1014 C C . ASP A 1 125 ? 4.852 3.105 10.523 1 97.19 125 ASP A C 1
ATOM 1016 O O . ASP A 1 125 ? 5.73 2.43 9.984 1 97.19 125 ASP A O 1
ATOM 1020 N N . PHE A 1 126 ? 4.688 4.348 10.242 1 98.06 126 PHE A N 1
ATOM 1021 C CA . PHE A 1 126 ? 5.605 5.078 9.367 1 98.06 126 PHE A CA 1
ATOM 1022 C C . PHE A 1 126 ? 7.031 5.004 9.898 1 98.06 126 PHE A C 1
ATOM 1024 O O . PHE A 1 126 ? 7.957 4.668 9.164 1 98.06 126 PHE A O 1
ATOM 1031 N N . TYR A 1 127 ? 7.156 5.293 11.156 1 97.88 127 TYR A N 1
ATOM 1032 C CA . TYR A 1 127 ? 8.492 5.309 11.734 1 97.88 127 TYR A CA 1
ATOM 1033 C C . TYR A 1 127 ? 9.094 3.908 11.773 1 97.88 127 TYR A C 1
ATOM 1035 O O . TYR A 1 127 ? 10.305 3.738 11.625 1 97.88 127 TYR A O 1
ATOM 1043 N N . ASN A 1 128 ? 8.297 2.959 12.062 1 96.69 128 ASN A N 1
ATOM 1044 C CA . ASN A 1 128 ? 8.781 1.582 12.023 1 96.69 128 ASN A CA 1
ATOM 1045 C C . ASN A 1 128 ? 9.289 1.207 10.641 1 96.69 128 ASN A C 1
ATOM 1047 O O . ASN A 1 128 ? 10.328 0.55 10.516 1 96.69 128 ASN A O 1
ATOM 1051 N N . GLU A 1 129 ? 8.531 1.562 9.656 1 95.06 129 GLU A N 1
ATOM 1052 C CA . GLU A 1 129 ? 8.961 1.294 8.289 1 95.06 129 GLU A CA 1
ATOM 1053 C C . GLU A 1 129 ? 10.273 2.006 7.973 1 95.06 129 GLU A C 1
ATOM 1055 O O . GLU A 1 129 ? 11.156 1.437 7.324 1 95.06 129 GLU A O 1
ATOM 1060 N N . GLU A 1 130 ? 10.359 3.215 8.352 1 93.31 130 GLU A N 1
ATOM 1061 C CA . GLU A 1 130 ? 11.586 3.98 8.141 1 93.31 130 GLU A CA 1
ATOM 1062 C C . GLU A 1 130 ? 12.781 3.318 8.82 1 93.31 130 GLU A C 1
ATOM 1064 O O . GLU A 1 130 ? 13.883 3.297 8.273 1 93.31 130 GLU A O 1
ATOM 1069 N N . ALA A 1 131 ? 12.516 2.852 10 1 92.56 131 ALA A N 1
ATOM 1070 C CA . ALA A 1 131 ? 13.578 2.16 10.734 1 92.56 131 ALA A CA 1
ATOM 1071 C C . ALA A 1 131 ? 14.016 0.896 10 1 92.56 131 ALA A C 1
ATOM 1073 O O . ALA A 1 131 ? 15.211 0.598 9.93 1 92.56 131 ALA A O 1
ATOM 1074 N N . GLU A 1 132 ? 13.094 0.194 9.5 1 91.19 132 GLU A N 1
ATOM 1075 C CA . GLU A 1 132 ? 13.391 -1.031 8.766 1 91.19 132 GLU A CA 1
ATOM 1076 C C . GLU A 1 132 ? 14.219 -0.737 7.512 1 91.19 132 GLU A C 1
ATOM 1078 O O . GLU A 1 132 ? 15.148 -1.476 7.188 1 91.19 132 GLU A O 1
ATOM 1083 N N . LYS A 1 133 ? 13.82 0.239 6.805 1 88.75 133 LYS A N 1
ATOM 1084 C CA . LYS A 1 133 ? 14.562 0.64 5.617 1 88.75 133 LYS A CA 1
ATOM 1085 C C . LYS A 1 133 ? 16.016 0.971 5.961 1 88.75 133 LYS A C 1
ATOM 1087 O O . LYS A 1 133 ? 16.938 0.628 5.207 1 88.75 133 LYS A O 1
ATOM 1092 N N . ARG A 1 134 ? 16.234 1.608 7.035 1 86.75 134 ARG A N 1
ATOM 1093 C CA . ARG A 1 134 ? 17.578 1.98 7.457 1 86.75 134 ARG A CA 1
ATOM 1094 C C . ARG A 1 134 ? 18.406 0.745 7.793 1 86.75 134 ARG A C 1
ATOM 1096 O O . ARG A 1 134 ? 19.594 0.683 7.473 1 86.75 134 ARG A O 1
ATOM 1103 N N . ILE A 1 135 ? 17.781 -0.128 8.422 1 87.44 135 ILE A N 1
ATOM 1104 C CA . ILE A 1 135 ? 18.453 -1.368 8.789 1 87.44 135 ILE A CA 1
ATOM 1105 C C . ILE A 1 135 ? 18.859 -2.131 7.523 1 87.44 135 ILE A C 1
ATOM 1107 O O . ILE A 1 135 ? 19.969 -2.643 7.426 1 87.44 135 ILE A O 1
ATOM 1111 N N . GLU A 1 136 ? 17.969 -2.193 6.582 1 83.69 136 GLU A N 1
ATOM 1112 C CA . GLU A 1 136 ? 18.25 -2.877 5.324 1 83.69 136 GLU A CA 1
ATOM 1113 C C . GLU A 1 136 ? 19.375 -2.197 4.562 1 83.69 136 GLU A C 1
ATOM 1115 O O . GLU A 1 136 ? 20.234 -2.869 3.994 1 83.69 136 GLU A O 1
ATOM 1120 N N . GLU A 1 137 ? 19.344 -0.946 4.512 1 81.31 137 GLU A N 1
ATOM 1121 C CA . GLU A 1 137 ? 20.391 -0.18 3.854 1 81.31 137 GLU A CA 1
ATOM 1122 C C . GLU A 1 137 ? 21.75 -0.435 4.508 1 81.31 137 GLU A C 1
ATOM 1124 O O . GLU A 1 137 ? 22.766 -0.541 3.816 1 81.31 137 GLU A O 1
ATOM 1129 N N . PHE A 1 138 ? 21.719 -0.533 5.75 1 83.5 138 PHE A N 1
ATOM 1130 C CA . PHE A 1 138 ? 22.938 -0.809 6.488 1 83.5 138 PHE A CA 1
ATOM 1131 C C . PHE A 1 138 ? 23.453 -2.211 6.18 1 83.5 138 PHE A C 1
ATOM 1133 O O . PHE A 1 138 ? 24.656 -2.408 5.988 1 83.5 138 PHE A O 1
ATOM 1140 N N . ARG A 1 139 ? 22.547 -3.104 6.141 1 80.44 139 ARG A N 1
ATOM 1141 C CA . ARG A 1 139 ? 22.906 -4.484 5.836 1 80.44 139 ARG A CA 1
ATOM 1142 C C . ARG A 1 139 ? 23.469 -4.605 4.426 1 80.44 139 ARG A C 1
ATOM 1144 O O . ARG A 1 139 ? 24.453 -5.324 4.207 1 80.44 139 ARG A O 1
ATOM 1151 N N . ASP A 1 140 ? 22.875 -3.949 3.508 1 73.75 140 ASP A N 1
ATOM 1152 C CA . ASP A 1 140 ? 23.359 -3.961 2.129 1 73.75 140 ASP A CA 1
ATOM 1153 C C . ASP A 1 140 ? 24.766 -3.359 2.029 1 73.75 140 ASP A C 1
ATOM 1155 O O . ASP A 1 140 ? 25.609 -3.869 1.294 1 73.75 140 ASP A O 1
ATOM 1159 N N . LYS A 1 141 ? 24.984 -2.4 2.764 1 72.12 141 LYS A N 1
ATOM 1160 C CA . LYS A 1 141 ? 26.297 -1.764 2.781 1 72.12 141 LYS A CA 1
ATOM 1161 C C . LYS A 1 141 ? 27.344 -2.684 3.398 1 72.12 141 LYS A C 1
ATOM 1163 O O . LYS A 1 141 ? 28.484 -2.754 2.914 1 72.12 141 LYS A O 1
ATOM 1168 N N . GLN A 1 142 ? 26.891 -3.357 4.383 1 72.44 142 GLN A N 1
ATOM 1169 C CA . GLN A 1 142 ? 27.812 -4.293 5.008 1 72.44 142 GLN A CA 1
ATOM 1170 C C . GLN A 1 142 ? 28.125 -5.469 4.082 1 72.44 142 GLN A C 1
ATOM 1172 O O . GLN A 1 142 ? 29.25 -5.949 4.035 1 72.44 142 GLN A O 1
ATOM 1177 N N . ASN A 1 143 ? 27.141 -5.867 3.449 1 69.12 143 ASN A N 1
ATOM 1178 C CA . ASN A 1 143 ? 27.344 -6.965 2.51 1 69.12 143 ASN A CA 1
ATOM 1179 C C . ASN A 1 143 ? 28.25 -6.559 1.359 1 69.12 143 ASN A C 1
ATOM 1181 O O . ASN A 1 143 ? 29.094 -7.348 0.916 1 69.12 143 ASN A O 1
ATOM 1185 N N . ILE A 1 144 ? 28.125 -5.418 0.934 1 66 144 ILE A N 1
ATOM 1186 C CA . ILE A 1 144 ? 28.984 -4.887 -0.121 1 66 144 ILE A CA 1
ATOM 1187 C C . ILE A 1 144 ? 30.406 -4.777 0.388 1 66 144 ILE A C 1
ATOM 1189 O O . ILE A 1 144 ? 31.359 -5.137 -0.319 1 66 144 ILE A O 1
ATOM 1193 N N . LYS A 1 145 ? 30.578 -4.301 1.582 1 64.94 145 LYS A N 1
ATOM 1194 C CA . LYS A 1 145 ? 31.906 -4.199 2.176 1 64.94 145 LYS A CA 1
ATOM 1195 C C . LYS A 1 145 ? 32.531 -5.574 2.35 1 64.94 145 LYS A C 1
ATOM 1197 O O . LYS A 1 145 ? 33.719 -5.758 2.076 1 64.94 145 LYS A O 1
ATOM 1202 N N . ARG A 1 146 ? 31.719 -6.473 2.715 1 63.59 146 ARG A N 1
ATOM 1203 C CA . ARG A 1 146 ? 32.219 -7.836 2.904 1 63.59 146 ARG A CA 1
ATOM 1204 C C . ARG A 1 146 ? 32.562 -8.477 1.571 1 63.59 146 ARG A C 1
ATOM 1206 O O . ARG A 1 146 ? 33.562 -9.188 1.472 1 63.59 146 ARG A O 1
ATOM 1213 N N . TYR A 1 147 ? 31.859 -8.188 0.639 1 55.97 147 TYR A N 1
ATOM 1214 C CA . TYR A 1 147 ? 32.156 -8.703 -0.689 1 55.97 147 TYR A CA 1
ATOM 1215 C C . TYR A 1 147 ? 33.438 -8.078 -1.226 1 55.97 147 TYR A C 1
ATOM 1217 O O . TYR A 1 147 ? 34.281 -8.773 -1.825 1 55.97 147 TYR A O 1
ATOM 1225 N N . LYS A 1 148 ? 33.656 -6.805 -1.026 1 58.81 148 LYS A N 1
ATOM 1226 C CA . LYS A 1 148 ? 34.875 -6.129 -1.459 1 58.81 148 LYS A CA 1
ATOM 1227 C C . LYS A 1 148 ? 36.094 -6.648 -0.701 1 58.81 148 LYS A C 1
ATOM 1229 O O . LYS A 1 148 ? 37.156 -6.863 -1.292 1 58.81 148 LYS A O 1
ATOM 1234 N N . ALA A 1 149 ? 35.906 -6.742 0.5 1 55.47 149 ALA A N 1
ATOM 1235 C CA . ALA A 1 149 ? 37 -7.242 1.312 1 55.47 149 ALA A CA 1
ATOM 1236 C C . ALA A 1 149 ? 37.406 -8.656 0.888 1 55.47 149 ALA A C 1
ATOM 1238 O O . ALA A 1 149 ? 38.594 -8.977 0.823 1 55.47 149 ALA A O 1
ATOM 1239 N N . ARG A 1 150 ? 36.469 -9.352 0.387 1 54.84 150 ARG A N 1
ATOM 1240 C CA . ARG A 1 150 ? 36.75 -10.711 -0.077 1 54.84 150 ARG A CA 1
ATOM 1241 C C . ARG A 1 150 ? 37.375 -10.688 -1.459 1 54.84 150 ARG A C 1
ATOM 1243 O O . ARG A 1 150 ? 38.25 -11.508 -1.753 1 54.84 150 ARG A O 1
ATOM 1250 N N . ASN A 1 151 ? 37.031 -9.773 -2.244 1 54.62 151 ASN A N 1
ATOM 1251 C CA . ASN A 1 151 ? 37.594 -9.68 -3.582 1 54.62 151 ASN A CA 1
ATOM 1252 C C . ASN A 1 151 ? 38.938 -8.961 -3.566 1 54.62 151 ASN A C 1
ATOM 1254 O O . ASN A 1 151 ? 39.781 -9.211 -4.426 1 54.62 151 ASN A O 1
ATOM 1258 N N . CYS A 1 152 ? 39.125 -8.07 -2.723 1 50.31 152 CYS A N 1
ATOM 1259 C CA . CYS A 1 152 ? 40.438 -7.469 -2.578 1 50.31 152 CYS A CA 1
ATOM 1260 C C . CYS A 1 152 ? 41.469 -8.492 -2.07 1 50.31 152 CYS A C 1
ATOM 1262 O O . CYS A 1 152 ? 42.656 -8.352 -2.305 1 50.31 152 CYS A O 1
ATOM 1264 N N . ARG A 1 153 ? 41.062 -9.328 -1.345 1 46.38 153 ARG A N 1
ATOM 1265 C CA . ARG A 1 153 ? 41.969 -10.375 -0.895 1 46.38 153 ARG A CA 1
ATOM 1266 C C . ARG A 1 153 ? 42.312 -11.344 -2.029 1 46.38 153 ARG A C 1
ATOM 1268 O O . ARG A 1 153 ? 43.344 -11.992 -2.016 1 46.38 153 ARG A O 1
ATOM 1275 N N . LYS A 1 154 ? 41.406 -11.469 -3.029 1 47 154 LYS A N 1
ATOM 1276 C CA . LYS A 1 154 ? 41.719 -12.359 -4.145 1 47 154 LYS A CA 1
ATOM 1277 C C . LYS A 1 154 ? 42.719 -11.711 -5.098 1 47 154 LYS A C 1
ATOM 1279 O O . LYS A 1 154 ? 43.156 -12.336 -6.066 1 47 154 LYS A O 1
ATOM 1284 N N . LEU A 1 155 ? 42.906 -10.422 -5.031 1 42.78 155 LEU A N 1
ATOM 1285 C CA . LEU A 1 155 ? 44 -9.836 -5.824 1 42.78 155 LEU A CA 1
ATOM 1286 C C . LEU A 1 155 ? 45.344 -10.117 -5.184 1 42.78 155 LEU A C 1
ATOM 1288 O O . LEU A 1 155 ? 45.75 -9.43 -4.238 1 42.78 155 LEU A O 1
ATOM 1292 N N . SER A 1 156 ? 45.562 -11.297 -4.832 1 37.5 156 SER A N 1
ATOM 1293 C CA . SER A 1 156 ? 46.938 -11.664 -4.461 1 37.5 156 SER A CA 1
ATOM 1294 C C . SER A 1 156 ? 47.938 -11.211 -5.52 1 37.5 156 SER A C 1
ATOM 1296 O O . SER A 1 156 ? 47.562 -11.062 -6.691 1 37.5 156 SER A O 1
ATOM 1298 N N . PRO A 1 157 ? 49.25 -10.82 -5.117 1 42.12 157 PRO A N 1
ATOM 1299 C CA . PRO A 1 157 ? 50.438 -10.344 -5.852 1 42.12 157 PRO A CA 1
ATOM 1300 C C . PRO A 1 157 ? 50.812 -11.266 -7.008 1 42.12 157 PRO A C 1
ATOM 1302 O O . PRO A 1 157 ? 51.531 -10.844 -7.926 1 42.12 157 PRO A O 1
ATOM 1305 N N . ASN A 1 158 ? 50.438 -12.594 -6.887 1 38.28 158 ASN A N 1
ATOM 1306 C CA . ASN A 1 158 ? 51.344 -13.406 -7.691 1 38.28 158 ASN A CA 1
ATOM 1307 C C . ASN A 1 158 ? 51.062 -13.25 -9.18 1 38.28 158 ASN A C 1
ATOM 1309 O O . ASN A 1 158 ? 51.625 -13.969 -10.008 1 38.28 158 ASN A O 1
ATOM 1313 N N . GLN A 1 159 ? 49.812 -12.75 -9.594 1 35.75 159 GLN A N 1
ATOM 1314 C CA . GLN A 1 159 ? 49.812 -12.883 -11.047 1 35.75 159 GLN A CA 1
ATOM 1315 C C . GLN A 1 159 ? 50.531 -11.727 -11.711 1 35.75 159 GLN A C 1
ATOM 1317 O O . GLN A 1 159 ? 50.406 -11.484 -12.906 1 35.75 159 GLN A O 1
ATOM 1322 N N . PHE A 1 160 ? 51.344 -10.891 -10.812 1 25.86 160 PHE A N 1
ATOM 1323 C CA . PHE A 1 160 ? 52.438 -10.352 -11.625 1 25.86 160 PHE A CA 1
ATOM 1324 C C . PHE A 1 160 ? 53.562 -11.375 -11.758 1 25.86 160 PHE A C 1
ATOM 1326 O O . PHE A 1 160 ? 53.75 -12.211 -10.867 1 25.86 160 PHE A O 1
ATOM 1333 N N . MET B 1 1 ? -25.266 -0.317 -1.15 1 60.56 1 MET B N 1
ATOM 1334 C CA . MET B 1 1 ? -24.438 -1.194 -1.958 1 60.56 1 MET B CA 1
ATOM 1335 C C . MET B 1 1 ? -23.297 -1.777 -1.125 1 60.56 1 MET B C 1
ATOM 1337 O O . MET B 1 1 ? -22.75 -1.098 -0.256 1 60.56 1 MET B O 1
ATOM 1341 N N . GLU B 1 2 ? -23.25 -3.139 -1.098 1 78.88 2 GLU B N 1
ATOM 1342 C CA . GLU B 1 2 ? -22.25 -3.822 -0.27 1 78.88 2 GLU B CA 1
ATOM 1343 C C . GLU B 1 2 ? -20.859 -3.67 -0.847 1 78.88 2 GLU B C 1
ATOM 1345 O O . GLU B 1 2 ? -20.672 -3.656 -2.066 1 78.88 2 GLU B O 1
ATOM 1350 N N . THR B 1 3 ? -19.812 -3.24 -0.084 1 87.69 3 THR B N 1
ATOM 1351 C CA . THR B 1 3 ? -18.438 -3.143 -0.527 1 87.69 3 THR B CA 1
ATOM 1352 C C . THR B 1 3 ? -17.672 -4.43 -0.225 1 87.69 3 THR B C 1
ATOM 1354 O O . THR B 1 3 ? -17.688 -4.91 0.91 1 87.69 3 THR B O 1
ATOM 1357 N N . ILE B 1 4 ? -17.141 -5.051 -1.285 1 90.69 4 ILE B N 1
ATOM 1358 C CA . ILE B 1 4 ? -16.312 -6.242 -1.137 1 90.69 4 ILE B CA 1
ATOM 1359 C C . ILE B 1 4 ? -14.852 -5.844 -1.021 1 90.69 4 ILE B C 1
ATOM 1361 O O . ILE B 1 4 ? -14.359 -5.016 -1.794 1 90.69 4 ILE B O 1
ATOM 1365 N N . ILE B 1 5 ? -14.242 -6.375 -0.026 1 94.12 5 ILE B N 1
ATOM 1366 C CA . ILE B 1 5 ? -12.812 -6.141 0.161 1 94.12 5 ILE B CA 1
ATOM 1367 C C . ILE B 1 5 ? -12.031 -7.41 -0.169 1 94.12 5 ILE B C 1
ATOM 1369 O O . ILE B 1 5 ? -12.234 -8.453 0.461 1 94.12 5 ILE B O 1
ATOM 1373 N N . GLY B 1 6 ? -11.156 -7.32 -1.197 1 95.69 6 GLY B N 1
ATOM 1374 C CA . GLY B 1 6 ? -10.336 -8.438 -1.612 1 95.69 6 GLY B CA 1
ATOM 1375 C C . GLY B 1 6 ? -8.844 -8.18 -1.449 1 95.69 6 GLY B C 1
ATOM 1376 O O . GLY B 1 6 ? -8.422 -7.027 -1.341 1 95.69 6 GLY B O 1
ATOM 1377 N N . CYS B 1 7 ? -8.109 -9.219 -1.368 1 97.56 7 CYS B N 1
ATOM 1378 C CA . CYS B 1 7 ? -6.648 -9.164 -1.353 1 97.56 7 CYS B CA 1
ATOM 1379 C C . CYS B 1 7 ? -6.062 -10.031 -2.461 1 97.56 7 CYS B C 1
ATOM 1381 O O . CYS B 1 7 ? -6.652 -11.047 -2.838 1 97.56 7 CYS B O 1
ATOM 1383 N N . SER B 1 8 ? -5.012 -9.578 -3.018 1 98 8 SER B N 1
ATOM 1384 C CA . SER B 1 8 ? -4.273 -10.305 -4.043 1 98 8 SER B CA 1
ATOM 1385 C C . SER B 1 8 ? -2.77 -10.148 -3.857 1 98 8 SER B C 1
ATOM 1387 O O . SER B 1 8 ? -2.311 -9.188 -3.234 1 98 8 SER B O 1
ATOM 1389 N N . VAL B 1 9 ? -2.047 -11.086 -4.332 1 98.69 9 VAL B N 1
ATOM 1390 C CA . VAL B 1 9 ? -0.597 -11.008 -4.199 1 98.69 9 VAL B CA 1
ATOM 1391 C C . VAL B 1 9 ? 0.065 -11.375 -5.523 1 98.69 9 VAL B C 1
ATOM 1393 O O . VAL B 1 9 ? -0.323 -12.352 -6.172 1 98.69 9 VAL B O 1
ATOM 1396 N N . ILE B 1 10 ? 0.902 -10.539 -5.98 1 98.81 10 ILE B N 1
ATOM 1397 C CA . ILE B 1 10 ? 1.808 -10.852 -7.082 1 98.81 10 ILE B CA 1
ATOM 1398 C C . ILE B 1 10 ? 3.039 -11.578 -6.547 1 98.81 10 ILE B C 1
ATOM 1400 O O . ILE B 1 10 ? 3.9 -10.969 -5.91 1 98.81 10 ILE B O 1
ATOM 1404 N N . ILE B 1 11 ? 3.131 -12.82 -6.773 1 98.75 11 ILE B N 1
ATOM 1405 C CA . ILE B 1 11 ? 4.258 -13.641 -6.352 1 98.75 11 ILE B CA 1
ATOM 1406 C C . ILE B 1 11 ? 5.328 -13.648 -7.441 1 98.75 11 ILE B C 1
ATOM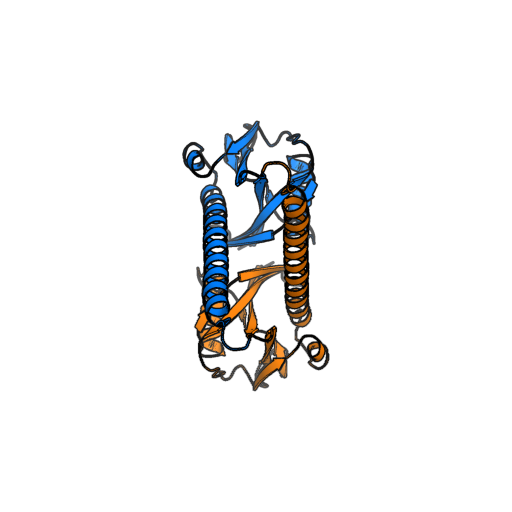 1408 O O . ILE B 1 11 ? 5.039 -13.969 -8.602 1 98.75 11 ILE B O 1
ATOM 1412 N N . TYR B 1 12 ? 6.504 -13.297 -7.09 1 98.31 12 TYR B N 1
ATOM 1413 C CA . TYR B 1 12 ? 7.57 -13.219 -8.078 1 98.31 12 TYR B CA 1
ATOM 1414 C C . TYR B 1 12 ? 8.812 -13.969 -7.602 1 98.31 12 TYR B C 1
ATOM 1416 O O . TYR B 1 12 ? 8.992 -14.172 -6.402 1 98.31 12 TYR B O 1
ATOM 1424 N N . ASP B 1 13 ? 9.594 -14.422 -8.539 1 97 13 ASP B N 1
ATOM 1425 C CA . ASP B 1 13 ? 10.805 -15.148 -8.195 1 97 13 ASP B CA 1
ATOM 1426 C C . ASP B 1 13 ? 12.039 -14.266 -8.375 1 97 13 ASP B C 1
ATOM 1428 O O . ASP B 1 13 ? 11.922 -13.055 -8.578 1 97 13 ASP B O 1
ATOM 1432 N N . ASN B 1 14 ? 13.203 -14.859 -8.219 1 94.06 14 ASN B N 1
ATOM 1433 C CA . ASN B 1 14 ? 14.453 -14.102 -8.234 1 94.06 14 ASN B CA 1
ATOM 1434 C C . ASN B 1 14 ? 14.727 -13.492 -9.609 1 94.06 14 ASN B C 1
ATOM 1436 O O . ASN B 1 14 ? 15.43 -12.492 -9.719 1 94.06 14 ASN B O 1
ATOM 1440 N N . ASP B 1 15 ? 14.156 -14.062 -10.672 1 95.5 15 ASP B N 1
ATOM 1441 C CA . ASP B 1 15 ? 14.305 -13.539 -12.023 1 95.5 15 ASP B CA 1
ATOM 1442 C C . ASP B 1 15 ? 13.172 -12.578 -12.375 1 95.5 15 ASP B C 1
ATOM 1444 O O . ASP B 1 15 ? 13.008 -12.195 -13.531 1 95.5 15 ASP B O 1
ATOM 1448 N N . LYS B 1 16 ? 12.336 -12.281 -11.43 1 96.69 16 LYS B N 1
ATOM 1449 C CA . LYS B 1 16 ? 11.203 -11.359 -11.531 1 96.69 16 LYS B CA 1
ATOM 1450 C C . LYS B 1 16 ? 10.109 -11.938 -12.414 1 96.69 16 LYS B C 1
ATOM 1452 O O . LYS B 1 16 ? 9.289 -11.195 -12.961 1 96.69 16 LYS B O 1
ATOM 1457 N N . LYS B 1 17 ? 10.148 -13.234 -12.617 1 98.38 17 LYS B N 1
ATOM 1458 C CA . LYS B 1 17 ? 8.977 -13.875 -13.211 1 98.38 17 LYS B CA 1
ATOM 1459 C C . LYS B 1 17 ? 7.809 -13.898 -12.227 1 98.38 17 LYS B C 1
ATOM 1461 O O . LYS B 1 17 ? 8.016 -14.047 -11.016 1 98.38 17 LYS B O 1
ATOM 1466 N N . VAL B 1 18 ? 6.637 -13.82 -12.742 1 98.75 18 VAL B N 1
ATOM 1467 C CA . VAL B 1 18 ? 5.445 -13.758 -11.898 1 98.75 18 VAL B CA 1
ATOM 1468 C C . VAL B 1 18 ? 4.684 -15.078 -11.992 1 98.75 18 VAL B C 1
ATOM 1470 O O . VAL B 1 18 ? 4.539 -15.648 -13.078 1 98.75 18 VAL B O 1
ATOM 1473 N N . LEU B 1 19 ? 4.238 -15.539 -10.828 1 98.69 19 LEU B N 1
ATOM 1474 C CA . LEU B 1 19 ? 3.43 -16.75 -10.781 1 98.69 19 LEU B CA 1
ATOM 1475 C C . LEU B 1 19 ? 1.979 -16.453 -11.141 1 98.69 19 LEU B C 1
ATOM 1477 O O . LEU B 1 19 ? 1.348 -15.594 -10.516 1 98.69 19 LEU B O 1
ATOM 1481 N N . ILE B 1 20 ? 1.46 -17.125 -12.141 1 98.69 20 ILE B N 1
ATOM 1482 C CA . ILE B 1 20 ? 0.043 -17.031 -12.477 1 98.69 20 ILE B CA 1
ATOM 1483 C C . ILE B 1 20 ? -0.606 -18.406 -12.359 1 98.69 20 ILE B C 1
ATOM 1485 O O . ILE B 1 20 ? 0.066 -19.438 -12.508 1 98.69 20 ILE B O 1
ATOM 1489 N N . SER B 1 21 ? -1.858 -18.406 -12.039 1 98.44 21 SER B N 1
ATOM 1490 C CA . SER B 1 21 ? -2.611 -19.641 -11.898 1 98.44 21 SER B CA 1
ATOM 1491 C C . SER B 1 21 ? -3.838 -19.656 -12.805 1 98.44 21 SER B C 1
ATOM 1493 O O . SER B 1 21 ? -4.496 -18.625 -12.984 1 98.44 21 SER B O 1
ATOM 1495 N N . LYS B 1 22 ? -4.086 -20.797 -13.359 1 98.38 22 LYS B N 1
ATOM 1496 C CA . LYS B 1 22 ? -5.277 -20.984 -14.188 1 98.38 22 LYS B CA 1
ATOM 1497 C C . LYS B 1 22 ? -6.438 -21.516 -13.352 1 98.38 22 LYS B C 1
ATOM 1499 O O . LYS B 1 22 ? -6.301 -22.531 -12.664 1 98.38 22 LYS B O 1
ATOM 1504 N N . ARG B 1 23 ? -7.555 -20.812 -13.422 1 97.94 23 ARG B N 1
ATOM 1505 C CA . ARG B 1 23 ? -8.734 -21.219 -12.664 1 97.94 23 ARG B CA 1
ATOM 1506 C C . ARG B 1 23 ? -9.234 -22.594 -13.125 1 97.94 23 ARG B C 1
ATOM 1508 O O . ARG B 1 23 ? -9.234 -22.891 -14.32 1 97.94 23 ARG B O 1
ATOM 1515 N N . SER B 1 24 ? -9.711 -23.344 -12.188 1 97.19 24 SER B N 1
ATOM 1516 C CA . SER B 1 24 ? -10.234 -24.672 -12.484 1 97.19 24 SER B CA 1
ATOM 1517 C C . SER B 1 24 ? -11.453 -24.594 -13.398 1 97.19 24 SER B C 1
ATOM 1519 O O . SER B 1 24 ? -12.234 -23.641 -13.328 1 97.19 24 SER B O 1
ATOM 1521 N N . LYS B 1 25 ? -11.672 -25.656 -14.172 1 95.31 25 LYS B N 1
ATOM 1522 C CA . LYS B 1 25 ? -12.805 -25.75 -15.086 1 95.31 25 LYS B CA 1
ATOM 1523 C C . LYS B 1 25 ? -14.125 -25.812 -14.328 1 95.31 25 LYS B C 1
ATOM 1525 O O . LYS B 1 25 ? -15.188 -25.531 -14.898 1 95.31 25 LYS B O 1
ATOM 1530 N N . THR B 1 26 ? -14.055 -26.141 -13.094 1 94.31 26 THR B N 1
ATOM 1531 C CA . THR B 1 26 ? -15.258 -26.328 -12.297 1 94.31 26 THR B CA 1
ATOM 1532 C C . THR B 1 26 ? -15.727 -25.016 -11.688 1 94.31 26 THR B C 1
ATOM 1534 O O . THR B 1 26 ? -16.812 -24.953 -11.102 1 94.31 26 THR B O 1
ATOM 1537 N N . LYS B 1 27 ? -14.938 -23.969 -11.766 1 93.56 27 LYS B N 1
ATOM 1538 C CA . LYS B 1 27 ? -15.328 -22.672 -11.219 1 93.56 27 LYS B CA 1
ATOM 1539 C C . LYS B 1 27 ? -16.547 -22.109 -11.961 1 93.56 27 LYS B C 1
ATOM 1541 O O . LYS B 1 27 ? -16.641 -22.219 -13.18 1 93.56 27 LYS B O 1
ATOM 1546 N N . SER B 1 28 ? -17.375 -21.469 -11.234 1 92 28 SER B N 1
ATOM 1547 C CA . SER B 1 28 ? -18.594 -20.906 -11.82 1 92 28 SER B CA 1
ATOM 1548 C C . SER B 1 28 ? -18.297 -19.641 -12.609 1 92 28 SER B C 1
ATOM 1550 O O . SER B 1 28 ? -18.906 -19.391 -13.648 1 92 28 SER B O 1
ATOM 1552 N N . LYS B 1 29 ? -17.359 -18.922 -12.094 1 90.06 29 LYS B N 1
ATOM 1553 C CA . LYS B 1 29 ? -17.047 -17.656 -12.734 1 90.06 29 LYS B CA 1
ATOM 1554 C C . LYS B 1 29 ? -15.68 -17.719 -13.414 1 90.06 29 LYS B C 1
ATOM 1556 O O . LYS B 1 29 ? -14.68 -18.062 -12.781 1 90.06 29 LYS B O 1
ATOM 1561 N N . PHE B 1 30 ? -15.625 -17.438 -14.68 1 94.38 30 PHE B N 1
ATOM 1562 C CA . PHE B 1 30 ? -14.438 -17.312 -15.508 1 94.38 30 PHE B CA 1
ATOM 1563 C C . PHE B 1 30 ? -13.586 -18.562 -15.43 1 94.38 30 PHE B C 1
ATOM 1565 O O . PHE B 1 30 ? -12.383 -18.5 -15.141 1 94.38 30 PHE B O 1
ATOM 1572 N N . PRO B 1 31 ? -14.156 -19.703 -15.773 1 95.94 31 PRO B N 1
ATOM 1573 C CA . PRO B 1 31 ? -13.344 -20.922 -15.805 1 95.94 31 PRO B CA 1
ATOM 1574 C C . PRO B 1 31 ? -12.195 -20.844 -16.812 1 95.94 31 PRO B C 1
ATOM 1576 O O . PRO B 1 31 ? -12.367 -20.281 -17.906 1 95.94 31 PRO B O 1
ATOM 1579 N N . LEU B 1 32 ? -11.047 -21.281 -16.391 1 97.62 32 LEU B N 1
ATOM 1580 C CA . LEU B 1 32 ? -9.875 -21.484 -17.234 1 97.62 32 LEU B CA 1
ATOM 1581 C C . LEU B 1 32 ? -9.219 -20.141 -17.562 1 97.62 32 LEU B C 1
ATOM 1583 O O . LEU B 1 32 ? -8.328 -20.078 -18.422 1 97.62 32 LEU B O 1
ATOM 1587 N N . PHE B 1 33 ? -9.633 -19.094 -16.984 1 98.19 33 PHE B N 1
ATOM 1588 C CA . PHE B 1 33 ? -8.914 -17.828 -17.062 1 98.19 33 PHE B CA 1
ATOM 1589 C C . PHE B 1 33 ? -7.746 -17.812 -16.078 1 98.19 33 PHE B C 1
ATOM 1591 O O . PHE B 1 33 ? -7.75 -18.547 -15.086 1 98.19 33 PHE B O 1
ATOM 1598 N N . TRP B 1 34 ? -6.785 -16.984 -16.391 1 98.5 34 TRP B N 1
ATOM 1599 C CA . TRP B 1 34 ? -5.613 -16.875 -15.523 1 98.5 34 TRP B CA 1
ATOM 1600 C C . TRP B 1 34 ? -5.785 -15.75 -14.508 1 98.5 34 TRP B C 1
ATOM 1602 O O . TRP B 1 34 ? -6.484 -14.766 -14.773 1 98.5 34 TRP B O 1
ATOM 1612 N N . GLU B 1 35 ? -5.176 -15.922 -13.359 1 98.25 35 GLU B N 1
ATOM 1613 C CA . GLU B 1 35 ? -5.234 -14.93 -12.289 1 98.25 35 GLU B CA 1
ATOM 1614 C C . GLU B 1 35 ? -4.02 -15.031 -11.375 1 98.25 35 GLU B C 1
ATOM 1616 O O . GLU B 1 35 ? -3.123 -15.844 -11.609 1 98.25 35 GLU B O 1
ATOM 1621 N N . THR B 1 36 ? -3.947 -14.102 -10.484 1 98.19 36 THR B N 1
ATOM 1622 C CA . THR B 1 36 ? -2.998 -14.195 -9.383 1 98.19 36 THR B CA 1
ATOM 1623 C C . THR B 1 36 ? -3.686 -14.719 -8.125 1 98.19 36 THR B C 1
ATOM 1625 O O . THR B 1 36 ? -4.914 -14.781 -8.062 1 98.19 36 THR B O 1
ATOM 1628 N N . VAL B 1 37 ? -2.887 -15.109 -7.188 1 97.75 37 VAL B N 1
ATOM 1629 C CA . VAL B 1 37 ? -3.424 -15.688 -5.961 1 97.75 37 VAL B CA 1
ATOM 1630 C C . VAL B 1 37 ? -4.094 -14.594 -5.129 1 97.75 37 VAL B C 1
ATOM 1632 O O . VAL B 1 37 ? -3.574 -13.477 -5.023 1 97.75 37 VAL B O 1
ATOM 1635 N N . GLY B 1 38 ? -5.188 -14.898 -4.543 1 97.25 38 GLY B N 1
ATOM 1636 C CA . GLY B 1 38 ? -5.906 -13.945 -3.713 1 97.25 38 GLY B CA 1
ATOM 1637 C C . GLY B 1 38 ? -7.301 -14.406 -3.338 1 97.25 38 GLY B C 1
ATOM 1638 O O . GLY B 1 38 ? -7.66 -15.562 -3.576 1 97.25 38 GLY B O 1
ATOM 1639 N N . GLY B 1 39 ? -8.078 -13.547 -2.701 1 96.38 39 GLY B N 1
ATOM 1640 C CA . GLY B 1 39 ? -9.438 -13.836 -2.275 1 96.38 39 GLY B CA 1
ATOM 1641 C C . GLY B 1 39 ? -10.062 -12.703 -1.475 1 96.38 39 GLY B C 1
ATOM 1642 O O . GLY B 1 39 ? -9.516 -11.602 -1.419 1 96.38 39 GLY B O 1
ATOM 1643 N N . THR B 1 40 ? -11.172 -13.039 -0.943 1 95.44 40 THR B N 1
ATOM 1644 C CA . THR B 1 40 ? -11.914 -12.055 -0.167 1 95.44 40 THR B CA 1
ATOM 1645 C C . THR B 1 40 ? -11.508 -12.102 1.303 1 95.44 40 THR B C 1
ATOM 1647 O O . THR B 1 40 ? -11.219 -13.18 1.837 1 95.44 40 THR B O 1
ATOM 1650 N N . LEU B 1 41 ? -11.445 -10.867 1.901 1 94.56 41 LEU B N 1
ATOM 1651 C CA . LEU B 1 41 ? -11.164 -10.805 3.33 1 94.56 41 LEU B CA 1
ATOM 1652 C C . LEU B 1 41 ? -12.25 -11.516 4.133 1 94.56 41 LEU B C 1
ATOM 1654 O O . LEU B 1 41 ? -13.438 -11.359 3.852 1 94.56 41 LEU B O 1
ATOM 1658 N N . GLU B 1 42 ? -11.844 -12.258 5.125 1 91 42 GLU B N 1
ATOM 1659 C CA . GLU B 1 42 ? -12.758 -12.969 6.012 1 91 42 GLU B CA 1
ATOM 1660 C C . GLU B 1 42 ? -12.508 -12.602 7.469 1 91 42 GLU B C 1
ATOM 1662 O O . GLU B 1 42 ? -11.375 -12.305 7.855 1 91 42 GLU B O 1
ATOM 1667 N N . ASN B 1 43 ? -13.586 -12.594 8.141 1 85.75 43 ASN B N 1
ATOM 1668 C CA . ASN B 1 43 ? -13.5 -12.391 9.586 1 85.75 43 ASN B CA 1
ATOM 1669 C C . ASN B 1 43 ? -12.82 -11.062 9.922 1 85.75 43 ASN B C 1
ATOM 1671 O O . ASN B 1 43 ? -13.109 -10.039 9.305 1 85.75 43 ASN B O 1
ATOM 1675 N N . GLU B 1 44 ? -11.883 -10.914 10.93 1 88.25 44 GLU B N 1
ATOM 1676 C CA . GLU B 1 44 ? -11.18 -9.711 11.359 1 88.25 44 GLU B CA 1
ATOM 1677 C C . GLU B 1 44 ? -9.703 -9.773 10.992 1 88.25 44 GLU B C 1
ATOM 1679 O O . GLU B 1 44 ? -8.852 -9.234 11.703 1 88.25 44 GLU B O 1
ATOM 1684 N N . GLU B 1 45 ? -9.484 -10.422 9.828 1 93.31 45 GLU B N 1
ATOM 1685 C CA . GLU B 1 45 ? -8.086 -10.555 9.438 1 93.31 45 GLU B CA 1
ATOM 1686 C C . GLU B 1 45 ? -7.57 -9.281 8.766 1 93.31 45 GLU B C 1
ATOM 1688 O O . GLU B 1 45 ? -8.352 -8.531 8.172 1 93.31 45 GLU B O 1
ATOM 1693 N N . SER B 1 46 ? -6.305 -9.039 8.922 1 94.5 46 SER B N 1
ATOM 1694 C CA . SER B 1 46 ? -5.629 -8.016 8.133 1 94.5 46 SER B CA 1
ATOM 1695 C C . SER B 1 46 ? -5.434 -8.477 6.688 1 94.5 46 SER B C 1
ATOM 1697 O O . SER B 1 46 ? -5.547 -9.664 6.387 1 94.5 46 SER B O 1
ATOM 1699 N N . PRO B 1 47 ? -5.23 -7.555 5.785 1 96.62 47 PRO B N 1
ATOM 1700 C CA . PRO B 1 47 ? -4.934 -7.949 4.406 1 96.62 47 PRO B CA 1
ATOM 1701 C C . PRO B 1 47 ? -3.771 -8.938 4.312 1 96.62 47 PRO B C 1
ATOM 1703 O O . PRO B 1 47 ? -3.824 -9.883 3.525 1 96.62 47 PRO B O 1
ATOM 1706 N N . GLU B 1 48 ? -2.768 -8.727 5.125 1 97.25 48 GLU B N 1
ATOM 1707 C CA . GLU B 1 48 ? -1.612 -9.625 5.121 1 97.25 48 GLU B CA 1
ATOM 1708 C C . GLU B 1 48 ? -1.999 -11.023 5.574 1 97.25 48 GLU B C 1
ATOM 1710 O O . GLU B 1 48 ? -1.558 -12.016 4.988 1 97.25 48 GLU B O 1
ATOM 1715 N N . GLU B 1 49 ? -2.752 -11.094 6.594 1 97.19 49 GLU B N 1
ATOM 1716 C CA . GLU B 1 49 ? -3.225 -12.391 7.082 1 97.19 49 GLU B CA 1
ATOM 1717 C C . GLU B 1 49 ? -4.059 -13.109 6.023 1 97.19 49 GLU B C 1
ATOM 1719 O O . GLU B 1 49 ? -3.947 -14.32 5.859 1 97.19 49 GLU B O 1
ATOM 1724 N N . CYS B 1 50 ? -4.883 -12.344 5.359 1 97.81 50 CYS B N 1
ATOM 1725 C CA . CYS B 1 50 ? -5.699 -12.883 4.277 1 97.81 50 CYS B CA 1
ATOM 1726 C C . CYS B 1 50 ? -4.824 -13.5 3.191 1 97.81 50 CYS B C 1
ATOM 1728 O O . CYS B 1 50 ? -5.066 -14.633 2.762 1 97.81 50 CYS B O 1
ATOM 1730 N N . ILE B 1 51 ? -3.799 -12.805 2.805 1 98.19 51 ILE B N 1
ATOM 1731 C CA . ILE B 1 51 ? -2.9 -13.266 1.754 1 98.19 51 ILE B CA 1
ATOM 1732 C C . ILE B 1 51 ? -2.207 -14.555 2.197 1 98.19 51 ILE B C 1
ATOM 1734 O O . ILE B 1 51 ? -2.137 -15.523 1.437 1 98.19 51 ILE B O 1
ATOM 1738 N N . ARG B 1 52 ? -1.716 -14.523 3.408 1 98.25 52 ARG B N 1
ATOM 1739 C CA . ARG B 1 52 ? -1.031 -15.711 3.92 1 98.25 52 ARG B CA 1
ATOM 1740 C C . ARG B 1 52 ? -1.968 -16.906 3.947 1 98.25 52 ARG B C 1
ATOM 1742 O O . ARG B 1 52 ? -1.562 -18.031 3.621 1 98.25 52 ARG B O 1
ATOM 1749 N N . ARG B 1 53 ? -3.16 -16.688 4.324 1 98.06 53 ARG B N 1
ATOM 1750 C CA . ARG B 1 53 ? -4.148 -17.766 4.336 1 98.06 53 ARG B CA 1
ATOM 1751 C C . ARG B 1 53 ? -4.426 -18.266 2.924 1 98.06 53 ARG B C 1
ATOM 1753 O O . ARG B 1 53 ? -4.414 -19.484 2.68 1 98.06 53 ARG B O 1
ATOM 1760 N N . GLU B 1 54 ? -4.672 -17.359 2.012 1 98.19 54 GLU B N 1
ATOM 1761 C CA . GLU B 1 54 ? -5.012 -17.719 0.639 1 98.19 54 GLU B CA 1
ATOM 1762 C C . GLU B 1 54 ? -3.855 -18.453 -0.036 1 98.19 54 GLU B C 1
ATOM 1764 O O . GLU B 1 54 ? -4.074 -19.391 -0.815 1 98.19 54 GLU B O 1
ATOM 1769 N N . VAL B 1 55 ? -2.654 -18.078 0.212 1 98.5 55 VAL B N 1
ATOM 1770 C CA . VAL B 1 55 ? -1.482 -18.734 -0.354 1 98.5 55 VAL B CA 1
ATOM 1771 C C . VAL B 1 55 ? -1.37 -20.156 0.198 1 98.5 55 VAL B C 1
ATOM 1773 O O . VAL B 1 55 ? -1.083 -21.094 -0.546 1 98.5 55 VAL B O 1
ATOM 1776 N N . LYS B 1 56 ? -1.57 -20.25 1.488 1 98.19 56 LYS B N 1
ATOM 1777 C CA . LYS B 1 56 ? -1.562 -21.562 2.102 1 98.19 56 LYS B CA 1
ATOM 1778 C C . LYS B 1 56 ? -2.668 -22.453 1.525 1 98.19 56 LYS B C 1
ATOM 1780 O O . LYS B 1 56 ? -2.428 -23.609 1.17 1 98.19 56 LYS B O 1
ATOM 1785 N N . GLU B 1 57 ? -3.82 -21.938 1.426 1 97.94 57 GLU B N 1
ATOM 1786 C CA . GLU B 1 57 ? -4.969 -22.703 0.952 1 97.94 57 GLU B CA 1
ATOM 1787 C C . GLU B 1 57 ? -4.809 -23.094 -0.515 1 97.94 57 GLU B C 1
ATOM 1789 O O . GLU B 1 57 ? -5.043 -24.25 -0.887 1 97.94 57 GLU B O 1
ATOM 1794 N N . GLU B 1 58 ? -4.426 -22.172 -1.354 1 98.06 58 GLU B N 1
ATOM 1795 C CA . GLU B 1 58 ? -4.441 -22.391 -2.799 1 98.06 58 GLU B CA 1
ATOM 1796 C C . GLU B 1 58 ? -3.158 -23.062 -3.27 1 98.06 58 GLU B C 1
ATOM 1798 O O . GLU B 1 58 ? -3.172 -23.828 -4.234 1 98.06 58 GLU B O 1
ATOM 1803 N N . LEU B 1 59 ? -2.012 -22.812 -2.592 1 98.25 59 LEU B N 1
ATOM 1804 C CA . LEU B 1 59 ? -0.718 -23.266 -3.098 1 98.25 59 LEU B CA 1
ATOM 1805 C C . LEU B 1 59 ? -0.022 -24.156 -2.084 1 98.25 59 LEU B C 1
ATOM 1807 O O . LEU B 1 59 ? 1.004 -24.766 -2.393 1 98.25 59 LEU B O 1
ATOM 1811 N N . ASN B 1 60 ? -0.486 -24.203 -0.89 1 98 60 ASN B N 1
ATOM 1812 C CA . ASN B 1 60 ? 0.144 -24.953 0.19 1 98 60 ASN B CA 1
ATOM 1813 C C . ASN B 1 60 ? 1.571 -24.484 0.445 1 98 60 ASN B C 1
ATOM 1815 O O . ASN B 1 60 ? 2.482 -25.297 0.602 1 98 60 ASN B O 1
ATOM 1819 N N . CYS B 1 61 ? 1.775 -23.188 0.418 1 98.06 61 CYS B N 1
ATOM 1820 C CA . CYS B 1 61 ? 3.062 -22.547 0.649 1 98.06 61 CYS B CA 1
ATOM 1821 C C . CYS B 1 61 ? 2.934 -21.422 1.673 1 98.06 61 CYS B C 1
ATOM 1823 O O . CYS B 1 61 ? 1.823 -21.016 2.014 1 98.06 61 CYS B O 1
ATOM 1825 N N . SER B 1 62 ? 4.098 -21.062 2.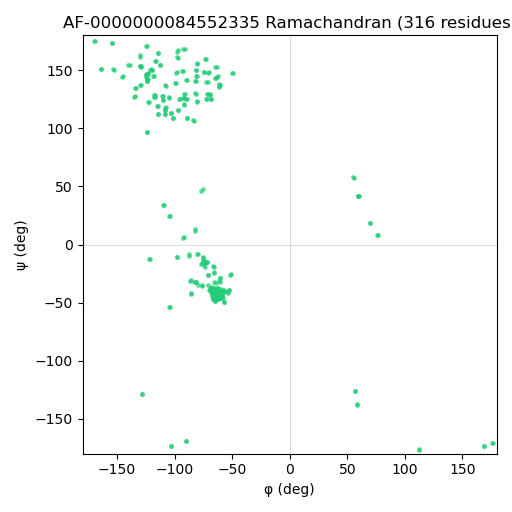174 1 97.88 62 SER B N 1
ATOM 1826 C CA . SER B 1 62 ? 4.195 -19.812 2.92 1 97.88 62 SER B CA 1
ATOM 1827 C C . SER B 1 62 ? 4.715 -18.688 2.037 1 97.88 62 SER B C 1
ATOM 1829 O O . SER B 1 62 ? 5.246 -18.938 0.952 1 97.88 62 SER B O 1
ATOM 1831 N N . ILE B 1 63 ? 4.469 -17.484 2.498 1 97.75 63 ILE B N 1
ATOM 1832 C CA . ILE B 1 63 ? 4.891 -16.328 1.71 1 97.75 63 ILE B CA 1
ATOM 1833 C C . ILE B 1 63 ? 5.672 -15.359 2.594 1 97.75 63 ILE B C 1
ATOM 1835 O O . ILE B 1 63 ? 5.312 -15.141 3.754 1 97.75 63 ILE B O 1
ATOM 1839 N N . ASP B 1 64 ? 6.781 -14.836 2.041 1 95.62 64 ASP B N 1
ATOM 1840 C CA . ASP B 1 64 ? 7.621 -13.859 2.723 1 95.62 64 ASP B CA 1
ATOM 1841 C C . ASP B 1 64 ? 7.777 -12.586 1.887 1 95.62 64 ASP B C 1
ATOM 1843 O O . ASP B 1 64 ? 7.234 -12.492 0.783 1 95.62 64 ASP B O 1
ATOM 1847 N N . ASP B 1 65 ? 8.391 -11.531 2.521 1 94.12 65 ASP B N 1
ATOM 1848 C CA . ASP B 1 65 ? 8.703 -10.273 1.846 1 94.12 65 ASP B CA 1
ATOM 1849 C C . ASP B 1 65 ? 7.438 -9.617 1.294 1 94.12 65 ASP B C 1
ATOM 1851 O O . ASP B 1 65 ? 7.402 -9.203 0.136 1 94.12 65 ASP B O 1
ATOM 1855 N N . LEU B 1 66 ? 6.398 -9.664 2.094 1 96.56 66 LEU B N 1
ATOM 1856 C CA . LEU B 1 66 ? 5.148 -9.039 1.683 1 96.56 66 LEU B CA 1
ATOM 1857 C C . LEU B 1 66 ? 5.285 -7.52 1.651 1 96.56 66 LEU B C 1
ATOM 1859 O O . LEU B 1 66 ? 5.703 -6.91 2.639 1 96.56 66 LEU B O 1
ATOM 1863 N N . LYS B 1 67 ? 4.953 -6.953 0.501 1 96.12 67 LYS B N 1
ATOM 1864 C CA . LYS B 1 67 ? 4.973 -5.504 0.35 1 96.12 67 LYS B CA 1
ATOM 1865 C C . LYS B 1 67 ? 3.709 -5.004 -0.345 1 96.12 67 LYS B C 1
ATOM 1867 O O . LYS B 1 67 ? 3.264 -5.594 -1.333 1 96.12 67 LYS B O 1
ATOM 1872 N N . LEU B 1 68 ? 3.178 -3.99 0.193 1 97.5 68 LEU B N 1
ATOM 1873 C CA . LEU B 1 68 ? 1.993 -3.387 -0.408 1 97.5 68 LEU B CA 1
ATOM 1874 C C . LEU B 1 68 ? 2.338 -2.717 -1.733 1 97.5 68 LEU B C 1
ATOM 1876 O O . LEU B 1 68 ? 3.299 -1.949 -1.814 1 97.5 68 LEU B O 1
ATOM 1880 N N . LEU B 1 69 ? 1.575 -3.039 -2.768 1 97.38 69 LEU B N 1
ATOM 1881 C CA . LEU B 1 69 ? 1.863 -2.535 -4.105 1 97.38 69 LEU B CA 1
ATOM 1882 C C . LEU B 1 69 ? 0.887 -1.429 -4.492 1 97.38 69 LEU B C 1
ATOM 1884 O O . LEU B 1 69 ? 1.303 -0.336 -4.883 1 97.38 69 LEU B O 1
ATOM 1888 N N . LYS B 1 70 ? -0.371 -1.765 -4.375 1 96.94 70 LYS B N 1
ATOM 1889 C CA . LYS B 1 70 ? -1.396 -0.871 -4.906 1 96.94 70 LYS B CA 1
ATOM 1890 C C . LYS B 1 70 ? -2.771 -1.214 -4.344 1 96.94 70 LYS B C 1
ATOM 1892 O O . LYS B 1 70 ? -3.02 -2.355 -3.951 1 96.94 70 LYS B O 1
ATOM 1897 N N . VAL B 1 71 ? -3.631 -0.225 -4.242 1 97.38 71 VAL B N 1
ATOM 1898 C CA . VAL B 1 71 ? -5.043 -0.437 -3.936 1 97.38 71 VAL B CA 1
ATOM 1899 C C . VAL B 1 71 ? -5.902 0.037 -5.105 1 97.38 71 VAL B C 1
ATOM 1901 O O . VAL B 1 71 ? -5.75 1.165 -5.578 1 97.38 71 VAL B O 1
ATOM 1904 N N . TYR B 1 72 ? -6.758 -0.849 -5.562 1 94.88 72 TYR B N 1
ATOM 1905 C CA . TYR B 1 72 ? -7.738 -0.509 -6.586 1 94.88 72 TYR B CA 1
ATOM 1906 C C . TYR B 1 72 ? -9.133 -0.363 -5.98 1 94.88 72 TYR B C 1
ATOM 1908 O O . TYR B 1 72 ? -9.578 -1.222 -5.215 1 94.88 72 TYR B O 1
ATOM 1916 N N . VAL B 1 73 ? -9.727 0.725 -6.227 1 92.94 73 VAL B N 1
ATOM 1917 C CA . VAL B 1 73 ? -11.133 0.906 -5.895 1 92.94 73 VAL B CA 1
ATOM 1918 C C . VAL B 1 73 ? -11.977 0.915 -7.172 1 92.94 73 VAL B C 1
ATOM 1920 O O . VAL B 1 73 ? -11.867 1.834 -7.984 1 92.94 73 VAL B O 1
ATOM 1923 N N . ILE B 1 74 ? -12.773 -0.113 -7.305 1 86.06 74 ILE B N 1
ATOM 1924 C CA . ILE B 1 74 ? -13.539 -0.315 -8.531 1 86.06 74 ILE B CA 1
ATOM 1925 C C . ILE B 1 74 ? -15.031 -0.191 -8.234 1 86.06 74 ILE B C 1
ATOM 1927 O O . ILE B 1 74 ? -15.562 -0.902 -7.379 1 86.06 74 ILE B O 1
ATOM 1931 N N . ASN B 1 75 ? -15.641 0.803 -8.914 1 81.69 75 ASN B N 1
ATOM 1932 C CA . ASN B 1 75 ? -17.078 0.986 -8.758 1 81.69 75 ASN B CA 1
ATOM 1933 C C . ASN B 1 75 ? -17.844 0.402 -9.938 1 81.69 75 ASN B C 1
ATOM 1935 O O . ASN B 1 75 ? -17.609 0.776 -11.086 1 81.69 75 ASN B O 1
ATOM 1939 N N . SER B 1 76 ? -18.516 -0.632 -9.812 1 76.31 76 SER B N 1
ATOM 1940 C CA . SER B 1 76 ? -19.453 -1.206 -10.781 1 76.31 76 SER B CA 1
ATOM 1941 C C . SER B 1 76 ? -20.812 -1.49 -10.156 1 76.31 76 SER B C 1
ATOM 1943 O O . SER B 1 76 ? -21.406 -0.606 -9.539 1 76.31 76 SER B O 1
ATOM 1945 N N . ASP B 1 77 ? -21.344 -2.674 -10.305 1 71.94 77 ASP B N 1
ATOM 1946 C CA . ASP B 1 77 ? -22.578 -3.041 -9.609 1 71.94 77 ASP B CA 1
ATOM 1947 C C . ASP B 1 77 ? -22.375 -3.061 -8.094 1 71.94 77 ASP B C 1
ATOM 1949 O O . ASP B 1 77 ? -23.219 -2.594 -7.34 1 71.94 77 ASP B O 1
ATOM 1953 N N . ASN B 1 78 ? -21.25 -3.527 -7.82 1 78.38 78 ASN B N 1
ATOM 1954 C CA . ASN B 1 78 ? -20.75 -3.479 -6.445 1 78.38 78 ASN B CA 1
ATOM 1955 C C . ASN B 1 78 ? -19.438 -2.711 -6.348 1 78.38 78 ASN B C 1
ATOM 1957 O O . ASN B 1 78 ? -18.734 -2.545 -7.344 1 78.38 78 ASN B O 1
ATOM 1961 N N . ARG B 1 79 ? -19.281 -2.127 -5.207 1 86.06 79 ARG B N 1
ATOM 1962 C CA . ARG B 1 79 ? -17.984 -1.516 -4.961 1 86.06 79 ARG B CA 1
ATOM 1963 C C . ARG B 1 79 ? -16.969 -2.557 -4.496 1 86.06 79 ARG B C 1
ATOM 1965 O O . ARG B 1 79 ? -17.281 -3.4 -3.654 1 86.06 79 ARG B O 1
ATOM 1972 N N . TYR B 1 80 ? -15.797 -2.543 -5.168 1 90.06 80 TYR B N 1
ATOM 1973 C CA . TYR B 1 80 ? -14.727 -3.486 -4.852 1 90.06 80 TYR B CA 1
ATOM 1974 C C . TYR B 1 80 ? -13.445 -2.752 -4.484 1 90.06 80 TYR B C 1
ATOM 1976 O O . TYR B 1 80 ? -12.984 -1.879 -5.223 1 90.06 80 TYR B O 1
ATOM 1984 N N . VAL B 1 81 ? -12.953 -3.053 -3.285 1 94.69 81 VAL B N 1
ATOM 1985 C CA . VAL B 1 81 ? -11.625 -2.596 -2.877 1 94.69 81 VAL B CA 1
ATOM 1986 C C . VAL B 1 81 ? -10.633 -3.754 -2.961 1 94.69 81 VAL B C 1
ATOM 1988 O O . VAL B 1 81 ? -10.727 -4.715 -2.195 1 94.69 81 VAL B O 1
ATOM 1991 N N . LEU B 1 82 ? -9.695 -3.645 -3.879 1 96.44 82 LEU B N 1
ATOM 1992 C CA . LEU B 1 82 ? -8.695 -4.691 -4.055 1 96.44 82 LEU B CA 1
ATOM 1993 C C . LEU B 1 82 ? -7.328 -4.23 -3.549 1 96.44 82 LEU B C 1
ATOM 1995 O O . LEU B 1 82 ? -6.754 -3.277 -4.082 1 96.44 82 LEU B O 1
ATOM 1999 N N . ILE B 1 83 ? -6.859 -4.898 -2.523 1 98 83 ILE B N 1
ATOM 2000 C CA . ILE B 1 83 ? -5.562 -4.613 -1.922 1 98 83 ILE B CA 1
ATOM 2001 C C . ILE B 1 83 ? -4.516 -5.574 -2.477 1 98 83 ILE B C 1
ATOM 2003 O O . ILE B 1 83 ? -4.582 -6.781 -2.234 1 98 83 ILE B O 1
ATOM 2007 N N . VAL B 1 84 ? -3.535 -5.039 -3.191 1 98.5 84 VAL B N 1
ATOM 2008 C CA . VAL B 1 84 ? -2.59 -5.871 -3.928 1 98.5 84 VAL B CA 1
ATOM 2009 C C . VAL B 1 84 ? -1.215 -5.797 -3.27 1 98.5 84 VAL B C 1
ATOM 2011 O O . VAL B 1 84 ? -0.693 -4.707 -3.029 1 98.5 84 VAL B O 1
ATOM 2014 N N . TYR B 1 85 ? -0.664 -6.926 -2.984 1 98.69 85 TYR B N 1
ATOM 2015 C CA . TYR B 1 85 ? 0.675 -7.051 -2.418 1 98.69 85 TYR B CA 1
ATOM 2016 C C . TYR B 1 85 ? 1.615 -7.75 -3.395 1 98.69 85 TYR B C 1
ATOM 2018 O O . TYR B 1 85 ? 1.171 -8.328 -4.387 1 98.69 85 TYR B O 1
ATOM 2026 N N . THR B 1 86 ? 2.887 -7.656 -3.158 1 98.62 86 THR B N 1
ATOM 2027 C CA . THR B 1 86 ? 3.904 -8.516 -3.756 1 98.62 86 THR B CA 1
ATOM 2028 C C . THR B 1 86 ? 4.551 -9.406 -2.699 1 98.62 86 THR B C 1
ATOM 2030 O O . THR B 1 86 ? 4.492 -9.102 -1.506 1 98.62 86 THR B O 1
ATOM 2033 N N . GLY B 1 87 ? 5.07 -10.531 -3.113 1 98.19 87 GLY B N 1
ATOM 2034 C CA . GLY B 1 87 ? 5.738 -11.414 -2.172 1 98.19 87 GLY B CA 1
ATOM 2035 C C . GLY B 1 87 ? 6.496 -12.539 -2.844 1 98.19 87 GLY B C 1
ATOM 2036 O O . GLY B 1 87 ? 6.461 -12.68 -4.07 1 98.19 87 GLY B O 1
ATOM 2037 N N . LYS B 1 88 ? 7.199 -13.297 -1.991 1 98.12 88 LYS B N 1
ATOM 2038 C CA . LYS B 1 88 ? 7.977 -14.445 -2.447 1 98.12 88 LYS B CA 1
ATOM 2039 C C . LYS B 1 88 ? 7.547 -15.719 -1.729 1 98.12 88 LYS B C 1
ATOM 2041 O O . LYS B 1 88 ? 7.312 -15.711 -0.519 1 98.12 88 LYS B O 1
ATOM 2046 N N . LEU B 1 89 ? 7.543 -16.766 -2.48 1 97.56 89 LEU B N 1
ATOM 2047 C CA . LEU B 1 89 ? 7.109 -18.031 -1.913 1 97.56 89 LEU B CA 1
ATOM 2048 C C . LEU B 1 89 ? 8.234 -18.688 -1.127 1 97.56 89 LEU B C 1
ATOM 2050 O O . LEU B 1 89 ? 9.406 -18.578 -1.498 1 97.56 89 LEU B O 1
ATOM 2054 N N . ILE B 1 90 ? 7.805 -19.312 -0.12 1 95.5 90 ILE B N 1
ATOM 2055 C CA . ILE B 1 90 ? 8.672 -20.234 0.606 1 95.5 90 ILE B CA 1
ATOM 2056 C C . ILE B 1 90 ? 8.148 -21.656 0.471 1 95.5 90 ILE B C 1
ATOM 2058 O O . ILE B 1 90 ? 7.059 -21.984 0.957 1 95.5 90 ILE B O 1
ATOM 2062 N N . GLY B 1 91 ? 8.891 -22.469 -0.222 1 92 91 GLY B N 1
ATOM 2063 C CA . GLY B 1 91 ? 8.477 -23.844 -0.422 1 92 91 GLY B CA 1
ATOM 2064 C C . GLY B 1 91 ? 8.125 -24.156 -1.863 1 92 91 GLY B C 1
ATOM 2065 O O . GLY B 1 91 ? 8.273 -23.312 -2.744 1 92 91 GLY B O 1
ATOM 2066 N N . GLU B 1 92 ? 7.656 -25.422 -2.043 1 94.56 92 GLU B N 1
ATOM 2067 C CA . GLU B 1 92 ? 7.254 -25.891 -3.369 1 94.56 92 GLU B CA 1
ATOM 2068 C C . GLU B 1 92 ? 5.738 -25.812 -3.539 1 94.56 92 GLU B C 1
ATOM 2070 O O . GLU B 1 92 ? 4.988 -26.219 -2.645 1 94.56 92 GLU B O 1
ATOM 2075 N N . VAL B 1 93 ? 5.344 -25.391 -4.672 1 96.81 93 VAL B N 1
ATOM 2076 C CA . VAL B 1 93 ? 3.926 -25.156 -4.922 1 96.81 93 VAL B CA 1
ATOM 2077 C C . VAL B 1 93 ? 3.195 -26.484 -5.039 1 96.81 93 VAL B C 1
ATOM 2079 O O . VAL B 1 93 ? 3.615 -27.375 -5.793 1 96.81 93 VAL B O 1
ATOM 2082 N N . GLU B 1 94 ? 2.207 -26.672 -4.293 1 97.12 94 GLU B N 1
ATOM 2083 C CA . GLU B 1 94 ? 1.195 -27.719 -4.422 1 97.12 94 GLU B CA 1
ATOM 2084 C C . GLU B 1 94 ? -0.207 -27.125 -4.512 1 97.12 94 GLU B C 1
ATOM 2086 O O . GLU B 1 94 ? -0.857 -26.891 -3.49 1 97.12 94 GLU B O 1
ATOM 2091 N N . ALA B 1 95 ? -0.679 -26.984 -5.691 1 97.19 95 ALA B N 1
ATOM 2092 C CA . ALA B 1 95 ? -1.942 -26.297 -5.922 1 97.19 95 ALA B CA 1
ATOM 2093 C C . ALA B 1 95 ? -3.129 -27.156 -5.504 1 97.19 95 ALA B C 1
ATOM 2095 O O . ALA B 1 95 ? -3.094 -28.375 -5.645 1 97.19 95 ALA B O 1
ATOM 2096 N N . ASN B 1 96 ? -4.164 -26.516 -5.062 1 97.19 96 ASN B N 1
ATOM 2097 C CA . ASN B 1 96 ? -5.383 -27.234 -4.719 1 97.19 96 ASN B CA 1
ATOM 2098 C C . ASN B 1 96 ? -6.32 -27.359 -5.914 1 97.19 96 ASN B C 1
ATOM 2100 O O . ASN B 1 96 ? -5.926 -27.078 -7.047 1 97.19 96 ASN B O 1
ATOM 2104 N N . GLU B 1 97 ? -7.516 -27.781 -5.668 1 96.12 97 GLU B N 1
ATOM 2105 C CA . GLU B 1 97 ? -8.445 -28.141 -6.738 1 96.12 97 GLU B CA 1
ATOM 2106 C C . GLU B 1 97 ? -8.977 -26.891 -7.445 1 96.12 97 GLU B C 1
ATOM 2108 O O . GLU B 1 97 ? -9.555 -27 -8.531 1 96.12 97 GLU B O 1
ATOM 2113 N N . GLU B 1 98 ? -8.82 -25.75 -6.879 1 95.94 98 GLU B N 1
ATOM 2114 C CA . GLU B 1 98 ? -9.305 -24.516 -7.48 1 95.94 98 GLU B CA 1
ATOM 2115 C C . GLU B 1 98 ? -8.414 -24.078 -8.641 1 95.94 98 GLU B C 1
ATOM 2117 O O . GLU B 1 98 ? -8.797 -23.219 -9.438 1 95.94 98 GLU B O 1
ATOM 2122 N N . ILE B 1 99 ? -7.254 -24.719 -8.688 1 97.62 99 ILE B N 1
ATOM 2123 C CA . ILE B 1 99 ? -6.262 -24.297 -9.68 1 97.62 99 ILE B CA 1
ATOM 2124 C C . ILE B 1 99 ? -5.984 -25.453 -10.641 1 97.62 99 ILE B C 1
ATOM 2126 O O . ILE B 1 99 ? -5.66 -26.562 -10.219 1 97.62 99 ILE B O 1
ATOM 2130 N N . GLU B 1 100 ? -6.078 -25.125 -11.953 1 97.44 100 GLU B N 1
ATOM 2131 C CA . GLU B 1 100 ? -5.844 -26.109 -13 1 97.44 100 GLU B CA 1
ATOM 2132 C C . GLU B 1 100 ? -4.359 -26.219 -13.336 1 97.44 100 GLU B C 1
ATOM 2134 O O . GLU B 1 100 ? -3.855 -27.312 -13.602 1 97.44 100 GLU B O 1
ATOM 2139 N N . GLN B 1 101 ? -3.705 -25.125 -13.406 1 97.62 101 GLN B N 1
ATOM 2140 C CA . GLN B 1 101 ? -2.309 -25.031 -13.812 1 97.62 101 GLN B CA 1
ATOM 2141 C C . GLN B 1 101 ? -1.643 -23.797 -13.211 1 97.62 101 GLN B C 1
ATOM 2143 O O . GLN B 1 101 ? -2.309 -22.797 -12.938 1 97.62 101 GLN B O 1
ATOM 2148 N N . ILE B 1 102 ? -0.358 -23.906 -12.992 1 98.06 102 ILE B N 1
ATOM 2149 C CA . ILE B 1 102 ? 0.433 -22.766 -12.555 1 98.06 102 ILE B CA 1
ATOM 2150 C C . ILE B 1 102 ? 1.57 -22.516 -13.539 1 98.06 102 ILE B C 1
ATOM 2152 O O . ILE B 1 102 ? 2.133 -23.469 -14.102 1 98.06 102 ILE B O 1
ATOM 2156 N N . LYS B 1 103 ? 1.967 -21.281 -13.734 1 98.12 103 LYS B N 1
ATOM 2157 C CA . LYS B 1 103 ? 3.08 -20.906 -14.602 1 98.12 103 LYS B CA 1
ATOM 2158 C C . LYS B 1 103 ? 3.83 -19.703 -14.055 1 98.12 103 LYS B C 1
ATO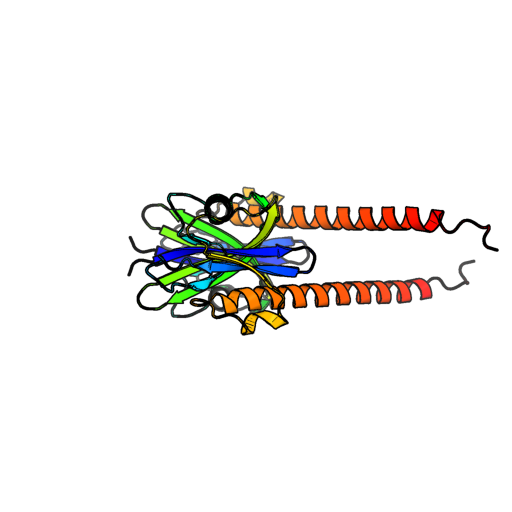M 2160 O O . LYS B 1 103 ? 3.229 -18.812 -13.438 1 98.12 103 LYS B O 1
ATOM 2165 N N . TRP B 1 104 ? 5.027 -19.75 -14.258 1 98.38 104 TRP B N 1
ATOM 2166 C CA . TRP B 1 104 ? 5.848 -18.562 -14.07 1 98.38 104 TRP B CA 1
ATOM 2167 C C . TRP B 1 104 ? 6.051 -17.828 -15.391 1 98.38 104 TRP B C 1
ATOM 2169 O O . TRP B 1 104 ? 6.547 -18.406 -16.359 1 98.38 104 TRP B O 1
ATOM 2179 N N . VAL B 1 105 ? 5.711 -16.531 -15.445 1 98.38 105 VAL B N 1
ATOM 2180 C CA . VAL B 1 105 ? 5.742 -15.836 -16.734 1 98.38 105 VAL B CA 1
ATOM 2181 C C . VAL B 1 105 ? 6.543 -14.547 -16.594 1 98.38 105 VAL B C 1
ATOM 2183 O O . VAL B 1 105 ? 6.602 -13.953 -15.516 1 98.38 105 VAL B O 1
ATOM 2186 N N . THR B 1 106 ? 7.105 -14.133 -17.734 1 97.88 106 THR B N 1
ATOM 2187 C CA . THR B 1 106 ? 7.812 -12.859 -17.797 1 97.88 106 THR B CA 1
ATOM 2188 C C . THR B 1 106 ? 6.867 -11.742 -18.25 1 97.88 106 THR B C 1
ATOM 2190 O O . THR B 1 106 ? 5.734 -12.008 -18.641 1 97.88 106 THR B O 1
ATOM 2193 N N . ARG B 1 107 ? 7.375 -10.531 -18.094 1 97.31 107 ARG B N 1
ATOM 2194 C CA . ARG B 1 107 ? 6.602 -9.375 -18.531 1 97.31 107 ARG B CA 1
ATOM 2195 C C . ARG B 1 107 ? 6.176 -9.516 -19.984 1 97.31 107 ARG B C 1
ATOM 2197 O O . ARG B 1 107 ? 5.043 -9.18 -20.344 1 97.31 107 ARG B O 1
ATOM 2204 N N . SER B 1 108 ? 7.066 -9.992 -20.828 1 97.19 108 SER B N 1
ATOM 2205 C CA . SER B 1 108 ? 6.816 -10.07 -22.266 1 97.19 108 SER B CA 1
ATOM 2206 C C . SER B 1 108 ? 5.805 -11.164 -22.594 1 97.19 108 SER B C 1
ATOM 2208 O O . SER B 1 108 ? 5.246 -11.188 -23.688 1 97.19 108 SER B O 1
ATOM 2210 N N . GLU B 1 109 ? 5.527 -12.031 -21.719 1 97.94 109 GLU B N 1
ATOM 2211 C CA . GLU B 1 109 ? 4.672 -13.188 -21.984 1 97.94 109 GLU B CA 1
ATOM 2212 C C . GLU B 1 109 ? 3.24 -12.938 -21.516 1 97.94 109 GLU B C 1
ATOM 2214 O O . GLU B 1 109 ? 2.326 -13.68 -21.875 1 97.94 109 GLU B O 1
ATOM 2219 N N . ILE B 1 110 ? 3.002 -11.914 -20.797 1 97.12 110 ILE B N 1
ATOM 2220 C CA . ILE B 1 110 ? 1.74 -11.703 -20.094 1 97.12 110 ILE B CA 1
ATOM 2221 C C . ILE B 1 110 ? 0.596 -11.625 -21.109 1 97.12 110 ILE B C 1
ATOM 2223 O O . ILE B 1 110 ? -0.516 -12.086 -20.828 1 97.12 110 ILE B O 1
ATOM 2227 N N . ASP B 1 111 ? 0.84 -11.141 -22.266 1 96.56 111 ASP B N 1
ATOM 2228 C CA . ASP B 1 111 ? -0.199 -10.914 -23.266 1 96.56 111 ASP B CA 1
ATOM 2229 C C . ASP B 1 111 ? -0.644 -12.234 -23.906 1 96.56 111 ASP B C 1
ATOM 2231 O O . ASP B 1 111 ? -1.666 -12.281 -24.594 1 96.56 111 ASP B O 1
ATOM 2235 N N . LYS B 1 112 ? 0.056 -13.281 -23.672 1 97.44 112 LYS B N 1
ATOM 2236 C CA . LYS B 1 112 ? -0.255 -14.586 -24.25 1 97.44 112 LYS B CA 1
ATOM 2237 C C . LYS B 1 112 ? -1.364 -15.281 -23.469 1 97.44 112 LYS B C 1
ATOM 2239 O O . LYS B 1 112 ? -1.875 -16.312 -23.875 1 97.44 112 LYS B O 1
ATOM 2244 N N . TYR B 1 113 ? -1.74 -14.695 -22.344 1 98 113 TYR B N 1
ATOM 2245 C CA . TYR B 1 113 ? -2.682 -15.367 -21.453 1 98 113 TYR B CA 1
ATOM 2246 C C . TYR B 1 113 ? -3.959 -14.547 -21.297 1 98 113 TYR B C 1
ATOM 2248 O O . TYR B 1 113 ? -3.918 -13.312 -21.297 1 98 113 TYR B O 1
ATOM 2256 N N . ASN B 1 114 ? -5.051 -15.219 -21.172 1 97.44 114 ASN B N 1
ATOM 2257 C CA . ASN B 1 114 ? -6.34 -14.578 -20.938 1 97.44 114 ASN B CA 1
ATOM 2258 C C . ASN B 1 114 ? -6.605 -14.406 -19.438 1 97.44 114 ASN B C 1
ATOM 2260 O O . ASN B 1 114 ? -7.02 -15.352 -18.766 1 97.44 114 ASN B O 1
ATOM 2264 N N . PHE B 1 115 ? -6.551 -13.164 -18.953 1 97.88 115 PHE B N 1
ATOM 2265 C CA . PHE B 1 115 ? -6.68 -12.891 -17.516 1 97.88 115 PHE B CA 1
ATOM 2266 C C . PHE B 1 115 ? -8.102 -12.469 -17.172 1 97.88 115 PHE B C 1
ATOM 2268 O O . PHE B 1 115 ? -8.781 -11.836 -17.984 1 97.88 115 PHE B O 1
ATOM 2275 N N . MET B 1 116 ? -8.477 -12.82 -16.016 1 93.44 116 MET B N 1
ATOM 2276 C CA . MET B 1 116 ? -9.766 -12.352 -15.508 1 93.44 116 MET B CA 1
ATOM 2277 C C . MET B 1 116 ? -9.648 -10.938 -14.945 1 93.44 116 MET B C 1
ATOM 2279 O O . MET B 1 116 ? -8.641 -10.586 -14.336 1 93.44 116 MET B O 1
ATOM 2283 N N . GLY B 1 117 ? -10.711 -10.125 -15.227 1 89.88 117 GLY B N 1
ATOM 2284 C CA . GLY B 1 117 ? -10.828 -8.828 -14.578 1 89.88 117 GLY B CA 1
ATOM 2285 C C . GLY B 1 117 ? -9.617 -7.938 -14.812 1 89.88 117 GLY B C 1
ATOM 2286 O O . GLY B 1 117 ? -9.195 -7.734 -15.953 1 89.88 117 GLY B O 1
ATOM 2287 N N . ASN B 1 118 ? -9.047 -7.445 -13.641 1 91.5 118 ASN B N 1
ATOM 2288 C CA . ASN B 1 118 ? -7.945 -6.496 -13.727 1 91.5 118 ASN B CA 1
ATOM 2289 C C . ASN B 1 118 ? -6.609 -7.16 -13.398 1 91.5 118 ASN B C 1
ATOM 2291 O O . ASN B 1 118 ? -5.645 -6.48 -13.047 1 91.5 118 ASN B O 1
ATOM 2295 N N . CYS B 1 119 ? -6.531 -8.406 -13.578 1 96.31 119 CYS B N 1
ATOM 2296 C CA . CYS B 1 119 ? -5.34 -9.156 -13.203 1 96.31 119 CYS B CA 1
ATOM 2297 C C . CYS B 1 119 ? -4.137 -8.719 -14.031 1 96.31 119 CYS B C 1
ATOM 2299 O O . CYS B 1 119 ? -3.049 -8.508 -13.484 1 96.31 119 CYS B O 1
ATOM 2301 N N . LYS B 1 120 ? -4.379 -8.594 -15.312 1 96.5 120 LYS B N 1
ATOM 2302 C CA . LYS B 1 120 ? -3.279 -8.164 -16.172 1 96.5 120 LYS B CA 1
ATOM 2303 C C . LYS B 1 120 ? -2.74 -6.805 -15.742 1 96.5 120 LYS B C 1
ATOM 2305 O O . LYS B 1 120 ? -1.526 -6.602 -15.688 1 96.5 120 LYS B O 1
ATOM 2310 N N . GLU B 1 121 ? -3.598 -5.961 -15.453 1 96 121 GLU B N 1
ATOM 2311 C CA . GLU B 1 121 ? -3.223 -4.613 -15.031 1 96 121 GLU B CA 1
ATOM 2312 C C . GLU B 1 121 ? -2.367 -4.652 -13.766 1 96 121 GLU B C 1
ATOM 2314 O O . GLU B 1 121 ? -1.384 -3.918 -13.656 1 96 121 GLU B O 1
ATOM 2319 N N . LYS B 1 122 ? -2.748 -5.477 -12.82 1 96.81 122 LYS B N 1
ATOM 2320 C CA . LYS B 1 122 ? -1.984 -5.605 -11.578 1 96.81 122 LYS B CA 1
ATOM 2321 C C . LYS B 1 122 ? -0.558 -6.07 -11.859 1 96.81 122 LYS B C 1
ATOM 2323 O O . LYS B 1 122 ? 0.392 -5.586 -11.242 1 96.81 122 LYS B O 1
ATOM 2328 N N . ILE B 1 123 ? -0.458 -6.988 -12.742 1 98.38 123 ILE B N 1
ATOM 2329 C CA . ILE B 1 123 ? 0.854 -7.535 -13.07 1 98.38 123 ILE B CA 1
ATOM 2330 C C . ILE B 1 123 ? 1.704 -6.465 -13.75 1 98.38 123 ILE B C 1
ATOM 2332 O O . ILE B 1 123 ? 2.893 -6.324 -13.453 1 98.38 123 ILE B O 1
ATOM 2336 N N . ILE B 1 124 ? 1.084 -5.758 -14.633 1 97.56 124 ILE B N 1
ATOM 2337 C CA . ILE B 1 124 ? 1.78 -4.676 -15.328 1 97.56 124 ILE B CA 1
ATOM 2338 C C . ILE B 1 124 ? 2.254 -3.637 -14.312 1 97.56 124 ILE B C 1
ATOM 2340 O O . ILE B 1 124 ? 3.377 -3.137 -14.406 1 97.56 124 ILE B O 1
ATOM 2344 N N . ASP B 1 125 ? 1.389 -3.322 -13.383 1 97.19 125 ASP B N 1
ATOM 2345 C CA . ASP B 1 125 ? 1.767 -2.375 -12.336 1 97.19 125 ASP B CA 1
ATOM 2346 C C . ASP B 1 125 ? 2.994 -2.865 -11.57 1 97.19 125 ASP B C 1
ATOM 2348 O O . ASP B 1 125 ? 3.863 -2.068 -11.211 1 97.19 125 ASP B O 1
ATOM 2352 N N . PHE B 1 126 ? 3.062 -4.109 -11.281 1 98.06 126 PHE B N 1
ATOM 2353 C CA . PHE B 1 126 ? 4.223 -4.699 -10.625 1 98.06 126 PHE B CA 1
ATOM 2354 C C . PHE B 1 126 ? 5.488 -4.441 -11.43 1 98.06 126 PHE B C 1
ATOM 2356 O O . PHE B 1 126 ? 6.496 -3.975 -10.891 1 98.06 126 PHE B O 1
ATOM 2363 N N . TYR B 1 127 ? 5.398 -4.73 -12.688 1 97.88 127 TYR B N 1
ATOM 2364 C CA . TYR B 1 127 ? 6.582 -4.578 -13.523 1 97.88 127 TYR B CA 1
ATOM 2365 C C . TYR B 1 127 ? 6.965 -3.111 -13.664 1 97.88 127 TYR B C 1
ATOM 2367 O O . TYR B 1 127 ? 8.148 -2.777 -13.766 1 97.88 127 TYR B O 1
ATOM 2375 N N . ASN B 1 128 ? 6.012 -2.279 -13.773 1 96.62 128 ASN B N 1
ATOM 2376 C CA . ASN B 1 128 ? 6.301 -0.85 -13.82 1 96.62 128 ASN B CA 1
ATOM 2377 C C . ASN B 1 128 ? 7.027 -0.388 -12.555 1 96.62 128 ASN B C 1
ATOM 2379 O O . ASN B 1 128 ? 7.969 0.405 -12.633 1 96.62 128 ASN B O 1
ATOM 2383 N N . GLU B 1 129 ? 6.52 -0.828 -11.453 1 95 129 GLU B N 1
ATOM 2384 C CA . GLU B 1 129 ? 7.18 -0.484 -10.195 1 95 129 GLU B CA 1
ATOM 2385 C C . GLU B 1 129 ? 8.609 -1.01 -10.156 1 95 129 GLU B C 1
ATOM 2387 O O . GLU B 1 129 ? 9.516 -0.317 -9.695 1 95 129 GLU B O 1
ATOM 2392 N N . GLU B 1 130 ? 8.789 -2.199 -10.562 1 93.31 130 GLU B N 1
ATOM 2393 C CA . GLU B 1 130 ? 10.125 -2.789 -10.609 1 93.31 130 GLU B CA 1
ATOM 2394 C C . GLU B 1 130 ? 11.055 -1.981 -11.508 1 93.31 130 GLU B C 1
ATOM 2396 O O . GLU B 1 130 ? 12.234 -1.807 -11.195 1 93.31 130 GLU B O 1
ATOM 2401 N N . ALA B 1 131 ? 10.5 -1.568 -12.594 1 92.56 131 ALA B N 1
ATOM 2402 C CA . ALA B 1 131 ? 11.289 -0.75 -13.523 1 92.56 131 ALA B CA 1
ATOM 2403 C C . ALA B 1 131 ? 11.695 0.571 -12.875 1 92.56 131 ALA B C 1
ATOM 2405 O O . ALA B 1 131 ? 12.828 1.027 -13.039 1 92.56 131 ALA B O 1
ATOM 2406 N N . GLU B 1 132 ? 10.805 1.145 -12.188 1 91.25 132 GLU B N 1
ATOM 2407 C CA . GLU B 1 132 ? 11.086 2.408 -11.508 1 91.25 132 GLU B CA 1
ATOM 2408 C C . GLU B 1 132 ? 12.172 2.24 -10.453 1 91.25 132 GLU B C 1
ATOM 2410 O O . GLU B 1 132 ? 13.039 3.104 -10.305 1 91.25 132 GLU B O 1
ATOM 2415 N N . LYS B 1 133 ? 12.055 1.221 -9.703 1 88.94 133 LYS B N 1
ATOM 2416 C CA . LYS B 1 133 ? 13.07 0.938 -8.695 1 88.94 133 LYS B CA 1
ATOM 2417 C C . LYS B 1 133 ? 14.453 0.798 -9.328 1 88.94 133 LYS B C 1
ATOM 2419 O O . LYS B 1 133 ? 15.445 1.267 -8.773 1 88.94 133 LYS B O 1
ATOM 2424 N N . ARG B 1 134 ? 14.531 0.197 -10.438 1 86.81 134 ARG B N 1
ATOM 2425 C CA . ARG B 1 134 ? 15.805 0.005 -11.125 1 86.81 134 ARG B CA 1
ATOM 2426 C C . ARG B 1 134 ? 16.375 1.337 -11.602 1 86.81 134 ARG B C 1
ATOM 2428 O O . ARG B 1 134 ? 17.578 1.562 -11.523 1 86.81 134 ARG B O 1
ATOM 2435 N N . ILE B 1 135 ? 15.508 2.115 -12.078 1 87.75 135 ILE B N 1
ATOM 2436 C CA . ILE B 1 135 ? 15.922 3.432 -12.555 1 87.75 135 ILE B CA 1
ATOM 2437 C C . ILE B 1 135 ? 16.453 4.254 -11.383 1 87.75 135 ILE B C 1
ATOM 2439 O O . ILE B 1 135 ? 17.5 4.918 -11.508 1 87.75 135 ILE B O 1
ATOM 2443 N N . GLU B 1 136 ? 15.789 4.199 -10.273 1 83.88 136 GLU B N 1
ATOM 2444 C CA . GLU B 1 136 ? 16.219 4.926 -9.086 1 83.88 136 GLU B CA 1
ATOM 2445 C C . GLU B 1 136 ? 17.562 4.414 -8.578 1 83.88 136 GLU B C 1
ATOM 2447 O O . GLU B 1 136 ? 18.422 5.203 -8.18 1 83.88 136 GLU B O 1
ATOM 2452 N N . GLU B 1 137 ? 17.703 3.166 -8.547 1 81.38 137 GLU B N 1
ATOM 2453 C CA . GLU B 1 137 ? 18.969 2.557 -8.133 1 81.38 137 GLU B CA 1
ATOM 2454 C C . GLU B 1 137 ? 20.109 2.988 -9.039 1 81.38 137 GLU B C 1
ATOM 2456 O O . GLU B 1 137 ? 21.219 3.232 -8.57 1 81.38 137 GLU B O 1
ATOM 2461 N N . PHE B 1 138 ? 19.812 3.084 -10.242 1 83.5 138 PHE B N 1
ATOM 2462 C CA . PHE B 1 138 ? 20.812 3.518 -11.211 1 83.5 138 PHE B CA 1
ATOM 2463 C C . PHE B 1 138 ? 21.188 4.977 -10.984 1 83.5 138 PHE B C 1
ATOM 2465 O O . PHE B 1 138 ? 22.359 5.34 -11.039 1 83.5 138 PHE B O 1
ATOM 2472 N N . ARG B 1 139 ? 20.172 5.75 -10.766 1 80.06 139 ARG B N 1
ATOM 2473 C CA . ARG B 1 139 ? 20.406 7.168 -10.516 1 80.06 139 ARG B CA 1
ATOM 2474 C C . ARG B 1 139 ? 21.219 7.375 -9.242 1 80.06 139 ARG B C 1
ATOM 2476 O O . ARG B 1 139 ? 22.109 8.227 -9.211 1 80.06 139 ARG B O 1
ATOM 2483 N N . ASP B 1 140 ? 20.938 6.652 -8.258 1 73.94 140 ASP B N 1
ATOM 2484 C CA . ASP B 1 140 ? 21.688 6.738 -7.004 1 73.94 140 ASP B CA 1
ATOM 2485 C C . ASP B 1 140 ? 23.141 6.336 -7.207 1 73.94 140 ASP B C 1
ATOM 2487 O O . ASP B 1 140 ? 24.047 6.965 -6.66 1 73.94 140 ASP B O 1
ATOM 2491 N N . LYS B 1 141 ? 23.312 5.367 -7.992 1 72.31 141 LYS B N 1
ATOM 2492 C CA . LYS B 1 141 ? 24.672 4.91 -8.289 1 72.31 141 LYS B CA 1
ATOM 2493 C C . LYS B 1 141 ? 25.438 5.953 -9.094 1 72.31 141 LYS B C 1
ATOM 2495 O O . LYS B 1 141 ? 26.625 6.172 -8.852 1 72.31 141 LYS B O 1
ATOM 2500 N N . GLN B 1 142 ? 24.719 6.582 -9.938 1 73 142 GLN B N 1
ATOM 2501 C CA . GLN B 1 142 ? 25.359 7.637 -10.719 1 73 142 GLN B CA 1
ATOM 2502 C C . GLN B 1 142 ? 25.688 8.852 -9.844 1 73 142 GLN B C 1
ATOM 2504 O O . GLN B 1 142 ? 26.719 9.484 -10.023 1 73 142 GLN B O 1
ATOM 2509 N N . ASN B 1 143 ? 24.812 9.117 -9.008 1 68.94 143 ASN B N 1
ATOM 2510 C CA . ASN B 1 143 ? 25.047 10.242 -8.109 1 68.94 143 ASN B CA 1
ATOM 2511 C C . ASN B 1 143 ? 26.234 9.977 -7.18 1 68.94 143 ASN B C 1
ATOM 2513 O O . ASN B 1 143 ? 27.016 10.875 -6.898 1 68.94 143 ASN B O 1
ATOM 2517 N N . ILE B 1 144 ? 26.312 8.828 -6.746 1 66.56 144 ILE B N 1
ATOM 2518 C CA . ILE B 1 144 ? 27.438 8.43 -5.902 1 66.56 144 ILE B CA 1
ATOM 2519 C C . ILE B 1 144 ? 28.734 8.508 -6.695 1 66.56 144 ILE B C 1
ATOM 2521 O O . ILE B 1 144 ? 29.75 9 -6.191 1 66.56 144 ILE B O 1
ATOM 2525 N N . LYS B 1 145 ? 28.734 8.039 -7.887 1 64.5 145 LYS B N 1
ATOM 2526 C CA . LYS B 1 145 ? 29.922 8.109 -8.742 1 64.5 145 LYS B CA 1
ATOM 2527 C C . LYS B 1 145 ? 30.312 9.562 -9.023 1 64.5 145 LYS B C 1
ATOM 2529 O O . LYS B 1 145 ? 31.5 9.906 -9.008 1 64.5 145 LYS B O 1
ATOM 2534 N N . ARG B 1 146 ? 29.328 10.312 -9.211 1 62.72 146 ARG B N 1
ATOM 2535 C CA . ARG B 1 146 ? 29.578 11.727 -9.477 1 62.72 146 ARG B CA 1
ATOM 2536 C C . ARG B 1 146 ? 30.125 12.43 -8.234 1 62.72 146 ARG B C 1
ATOM 2538 O O . ARG B 1 146 ? 31.016 13.273 -8.328 1 62.72 146 ARG B O 1
ATOM 2545 N N . TYR B 1 147 ? 29.625 12.047 -7.16 1 56.62 147 TYR B N 1
ATOM 2546 C CA . TYR B 1 147 ? 30.141 12.609 -5.914 1 56.62 147 TYR B CA 1
ATOM 2547 C C . TYR B 1 147 ? 31.578 12.172 -5.66 1 56.62 147 TYR B C 1
ATOM 2549 O O . TYR B 1 147 ? 32.406 12.969 -5.219 1 56.62 147 TYR B O 1
ATOM 2557 N N . LYS B 1 148 ? 31.891 10.945 -5.949 1 57.22 148 LYS B N 1
ATOM 2558 C CA . LYS B 1 148 ? 33.25 10.438 -5.797 1 57.22 148 LYS B CA 1
ATOM 2559 C C . LYS B 1 148 ? 34.188 11.109 -6.777 1 57.22 148 LYS B C 1
ATOM 2561 O O . LYS B 1 148 ? 35.312 11.461 -6.418 1 57.22 148 LYS B O 1
ATOM 2566 N N . ALA B 1 149 ? 33.781 11.172 -7.898 1 56.16 149 ALA B N 1
ATOM 2567 C CA . ALA B 1 149 ? 34.625 11.828 -8.906 1 56.16 149 ALA B CA 1
ATOM 2568 C C . ALA B 1 149 ? 34.875 13.281 -8.531 1 56.16 149 ALA B C 1
ATOM 2570 O O . ALA B 1 149 ? 36 13.781 -8.719 1 56.16 149 ALA B O 1
ATOM 2571 N N . ARG B 1 150 ? 33.969 13.844 -7.855 1 54.81 150 ARG B N 1
ATOM 2572 C CA . ARG B 1 150 ? 34.156 15.234 -7.43 1 54.81 150 ARG B CA 1
ATOM 2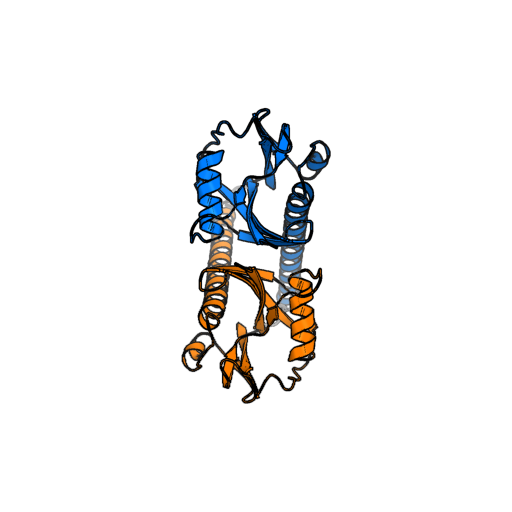573 C C . ARG B 1 150 ? 35.062 15.32 -6.203 1 54.81 150 ARG B C 1
ATOM 2575 O O . ARG B 1 150 ? 35.875 16.234 -6.086 1 54.81 150 ARG B O 1
ATOM 2582 N N . ASN B 1 151 ? 34.969 14.391 -5.379 1 54 151 ASN B N 1
ATOM 2583 C CA . ASN B 1 151 ? 35.812 14.398 -4.184 1 54 151 ASN B CA 1
ATOM 2584 C C . ASN B 1 151 ? 37.219 13.867 -4.48 1 54 151 ASN B C 1
ATOM 2586 O O . ASN B 1 151 ? 38.188 14.219 -3.789 1 54 151 ASN B O 1
ATOM 2590 N N . CYS B 1 152 ? 37.406 12.969 -5.363 1 49.69 152 CYS B N 1
ATOM 2591 C CA . CYS B 1 152 ? 38.75 12.555 -5.789 1 49.69 152 CYS B CA 1
ATOM 2592 C C . CYS B 1 152 ? 39.469 13.703 -6.465 1 49.69 152 CYS B C 1
ATOM 2594 O O . CYS B 1 152 ? 40.719 13.734 -6.484 1 49.69 152 CYS B O 1
ATOM 2596 N N . ARG B 1 153 ? 38.875 14.492 -7.094 1 45.09 153 ARG B N 1
ATOM 2597 C CA . ARG B 1 153 ? 39.531 15.656 -7.691 1 45.09 153 ARG B CA 1
ATOM 2598 C C . ARG B 1 153 ? 39.938 16.672 -6.621 1 45.09 153 ARG B C 1
ATOM 2600 O O . ARG B 1 153 ? 40.844 17.484 -6.836 1 45.09 153 ARG B O 1
ATOM 2607 N N . LYS B 1 154 ? 39.25 16.703 -5.496 1 46.59 154 LYS B N 1
ATOM 2608 C CA . LYS B 1 154 ? 39.656 17.641 -4.457 1 46.59 154 LYS B CA 1
ATOM 2609 C C . LYS B 1 154 ? 40.906 17.141 -3.725 1 46.59 154 LYS B C 1
ATOM 2611 O O . LYS B 1 154 ? 41.438 17.844 -2.852 1 46.59 154 LYS B O 1
ATOM 2616 N N . LEU B 1 155 ? 41.281 15.891 -3.836 1 42.31 155 LEU B N 1
ATOM 2617 C CA . LEU B 1 155 ? 42.531 15.469 -3.273 1 42.31 155 LEU B CA 1
ATOM 2618 C C . LEU B 1 155 ? 43.719 15.898 -4.168 1 42.31 155 LEU B C 1
ATOM 2620 O O . LEU B 1 155 ? 44 15.234 -5.164 1 42.31 155 LEU B O 1
ATOM 2624 N N . SER B 1 156 ? 43.719 17.062 -4.59 1 36.97 156 SER B N 1
ATOM 2625 C CA . SER B 1 156 ? 44.938 17.594 -5.223 1 36.97 156 SER B CA 1
ATOM 2626 C C . SER B 1 156 ? 46.156 17.359 -4.359 1 36.97 156 SER B C 1
ATOM 2628 O O . SER B 1 156 ? 46.062 17.203 -3.141 1 36.97 156 SER B O 1
ATOM 2630 N N . PRO B 1 157 ? 47.469 17.125 -5.023 1 42.12 157 PRO B N 1
ATOM 2631 C CA . PRO B 1 157 ? 48.812 16.875 -4.512 1 42.12 157 PRO B CA 1
ATOM 2632 C C . PRO B 1 157 ? 49.25 17.906 -3.461 1 42.12 157 PRO B C 1
ATOM 2634 O O . PRO B 1 157 ? 50.156 17.641 -2.68 1 42.12 157 PRO B O 1
ATOM 2637 N N . ASN B 1 158 ? 48.656 19.141 -3.506 1 37.78 158 ASN B N 1
ATOM 2638 C CA . ASN B 1 158 ? 49.562 20.109 -2.893 1 37.78 158 ASN B CA 1
ATOM 2639 C C . ASN B 1 158 ? 49.594 19.969 -1.374 1 37.78 158 ASN B C 1
ATOM 2641 O O . ASN B 1 158 ? 50.188 20.781 -0.68 1 37.78 158 ASN B O 1
ATOM 2645 N N . GLN B 1 159 ? 48.562 19.281 -0.738 1 35.03 159 GLN B N 1
ATOM 2646 C CA . GLN B 1 159 ? 48.812 19.5 0.686 1 35.03 159 GLN B CA 1
ATOM 2647 C C . GLN B 1 159 ? 49.875 18.516 1.215 1 35.03 159 GLN B C 1
ATOM 2649 O O . GLN B 1 159 ? 49.969 18.328 2.426 1 35.03 159 GLN B O 1
ATOM 2654 N N . PHE B 1 160 ? 50.594 17.766 0.2 1 25.02 160 PHE B N 1
ATOM 2655 C CA . PHE B 1 160 ? 51.906 17.484 0.776 1 25.02 160 PHE B CA 1
ATOM 2656 C C . PHE B 1 160 ? 52.844 18.672 0.606 1 25.02 160 PHE B C 1
ATOM 2658 O O . PHE B 1 160 ? 52.719 19.438 -0.354 1 25.02 160 PHE B O 1
#

Solvent-accessible surface area (backbone atoms only — not comparable to full-atom values): 17540 Å² total; per-residue (Å²): 117,62,58,48,50,32,28,34,37,51,36,39,52,96,85,64,28,34,51,36,35,24,30,14,78,81,44,89,71,67,48,61,24,30,34,57,55,50,48,68,64,55,93,90,55,50,62,66,54,41,43,50,48,40,39,30,64,48,25,54,29,49,73,42,77,74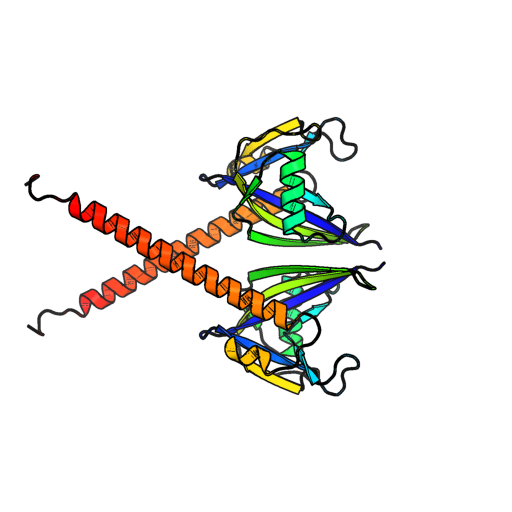,40,74,70,50,71,46,76,45,82,68,94,45,39,35,40,38,40,32,28,33,29,31,73,45,78,68,82,48,65,35,83,66,43,67,45,75,45,75,40,44,84,87,49,53,81,80,54,61,52,46,87,63,39,57,57,54,54,49,50,50,53,52,50,53,51,49,51,52,51,50,52,50,50,52,50,49,49,50,51,52,51,47,56,54,51,56,60,67,62,54,75,70,88,104,117,63,59,46,51,32,28,34,38,50,35,39,51,96,85,62,28,34,50,37,35,23,31,13,80,82,45,89,72,68,48,60,25,30,35,56,56,52,47,69,65,58,94,90,56,51,62,64,55,41,44,49,49,38,39,30,64,48,26,55,30,49,71,42,78,73,39,74,69,48,73,47,76,45,81,65,95,45,38,36,38,38,41,32,28,33,29,30,74,47,78,66,82,47,66,34,83,65,44,66,46,74,47,74,40,46,83,90,49,53,80,79,52,62,52,46,89,64,38,58,57,53,53,51,50,50,52,51,50,54,51,50,52,51,52,50,54,48,49,52,50,48,50,50,50,50,51,46,57,55,52,58,61,68,62,57,74,71,87,105

InterPro domains:
  IPR000086 NUDIX hydrolase domain [PF00293] (7-112)
  IPR000086 NUDIX hydrolase domain [PS51462] (2-132)
  IPR015797 NUDIX hydrolase-like domain superfamily [SSF55811] (4-126)
  IPR020084 NUDIX hydrolase, conserved site [PS00893] (39-60)

Organism: NCBI:txid1418104

Nearest PDB structures (foldseek):
  3grn-assembly1_A  TM=8.278E-01  e=2.337E-10  Methanosarcina mazei
  5lpg-assembly1_B  TM=8.197E-01  e=1.707E-09  Homo sapiens
  6ypb-assembly1_A  TM=8.499E-01  e=1.684E-08  Rosa hybrid cultivar
  1soi-assembly1_A-2  TM=7.992E-01  e=1.661E-07  Deinococcus radiodurans
  1sz3-assembly1_B  TM=7.887E-01  e=4.626E-07  Deinococcus radiodurans

Radius of gyration: 23.67 Å; Cα contacts (8 Å, |Δi|>4): 551; chains: 2; bounding box: 77×56×48 Å

pLDDT: mean 89.24, std 15.69, range [25.02, 98.81]